Protein AF-A0A6S7K7C0-F1 (afdb_monomer)

Nearest PDB structures (foldseek):
  8fo6-assembly1_A  TM=6.913E-01  e=2.987E-03  Homo sapiens
  7shq-assembly1_A  TM=6.689E-01  e=4.895E-03  Homo sapiens
  6v6f-assembly1_A-2  TM=3.965E-01  e=8.999E-01  Homo sapiens
  6j6q-assembly1_F  TM=2.325E-01  e=7.225E-01  Saccharomyces cerevisiae S288C

Foldseek 3Di:
DVVVVVVVVVVVVVVVPDPDDDDDDDDDPPQPWFKWWDWFLFQDDPVRDTHTDDDIDTFGQPDPDDDPVSVVVSCCVVCVVVCVVDPTDDDIDGDDDDDDDDDDDDDDDDDDDDDDDDDDDDDDDDDDDDDDDDPDPDPPPPPDDDDDDPVVVVVVPPPDPPQDKFWKFWWDQDPVVRDIDPHTDIWIKRWDPDFPDDDPFWTWIWIATPDPPGHPDIDIDIFTDPVNCVVCVVVVHHQVRVLVVVLVVLVVVQVVQVVVQVVCVVVVPVVDDRGDHGDHDTDIATPVGTD

Structure (mmCIF, N/CA/C/O backbone):
data_AF-A0A6S7K7C0-F1
#
_entry.id   AF-A0A6S7K7C0-F1
#
loop_
_atom_site.group_PDB
_atom_site.id
_atom_site.type_symbol
_atom_site.label_atom_id
_atom_site.label_alt_id
_atom_site.label_comp_id
_atom_site.label_asym_id
_atom_site.label_entity_id
_atom_site.label_seq_id
_atom_site.pdbx_PDB_ins_code
_atom_site.Cartn_x
_atom_site.Cartn_y
_atom_site.Cartn_z
_atom_site.occupancy
_atom_site.B_iso_or_equiv
_atom_site.auth_seq_id
_atom_site.auth_comp_id
_atom_site.auth_asym_id
_atom_site.auth_atom_id
_atom_site.pdbx_PDB_model_num
ATOM 1 N N . MET A 1 1 ? 15.288 -20.603 35.323 1.00 46.62 1 MET A N 1
ATOM 2 C CA . MET A 1 1 ? 15.937 -19.850 36.430 1.00 46.62 1 MET A CA 1
ATOM 3 C C . MET A 1 1 ? 17.126 -20.578 37.066 1.00 46.62 1 MET A C 1
ATOM 5 O O . MET A 1 1 ? 17.725 -20.053 38.002 1.00 46.62 1 MET A O 1
ATOM 9 N N . SER A 1 2 ? 17.530 -21.739 36.546 1.00 48.28 2 SER A N 1
ATOM 10 C CA . SER A 1 2 ? 18.612 -22.564 37.097 1.00 48.28 2 SER A CA 1
ATOM 11 C C . SER A 1 2 ? 19.978 -21.866 37.076 1.00 48.28 2 SER A C 1
ATOM 13 O O . SER A 1 2 ? 20.680 -21.888 38.084 1.00 48.28 2 SER A O 1
ATOM 15 N N . ASP A 1 3 ? 20.298 -21.126 36.010 1.00 47.84 3 ASP A N 1
ATOM 16 C CA . ASP A 1 3 ? 21.553 -20.359 35.915 1.00 47.84 3 ASP A CA 1
ATOM 17 C C . ASP A 1 3 ? 21.640 -19.222 36.938 1.00 47.84 3 ASP A C 1
ATOM 19 O O . ASP A 1 3 ? 22.697 -18.961 37.512 1.00 47.84 3 ASP A O 1
ATOM 23 N N . TRP A 1 4 ? 20.514 -18.569 37.237 1.00 46.84 4 TRP A N 1
ATOM 24 C CA . TRP A 1 4 ? 20.464 -17.507 38.244 1.00 46.84 4 TRP A CA 1
ATOM 25 C C . TRP A 1 4 ? 20.621 -18.058 39.666 1.00 46.84 4 TRP A C 1
ATOM 27 O O . TRP A 1 4 ? 21.274 -17.442 40.513 1.00 46.84 4 TRP A O 1
ATOM 37 N N . ARG A 1 5 ? 20.077 -19.255 39.923 1.00 55.50 5 ARG A N 1
ATOM 38 C CA . ARG A 1 5 ? 20.262 -19.980 41.188 1.00 55.50 5 ARG A CA 1
ATOM 39 C C . ARG A 1 5 ? 21.715 -20.400 41.374 1.00 55.50 5 ARG A C 1
ATOM 41 O O . ARG A 1 5 ? 22.291 -20.120 42.424 1.00 55.50 5 ARG A O 1
ATOM 48 N N . GLN A 1 6 ? 22.332 -20.970 40.337 1.00 62.38 6 GLN A N 1
ATOM 49 C CA . GLN A 1 6 ? 23.757 -21.305 40.352 1.00 62.38 6 GLN A CA 1
ATOM 50 C C . GLN A 1 6 ? 24.625 -20.058 40.549 1.00 62.38 6 GLN A C 1
ATOM 52 O O . GLN A 1 6 ? 25.579 -20.084 41.328 1.00 62.38 6 GLN A O 1
ATOM 57 N N . PHE A 1 7 ? 24.257 -18.932 39.932 1.00 63.84 7 PHE A N 1
ATOM 58 C CA . PHE A 1 7 ? 24.946 -17.662 40.131 1.00 63.84 7 PHE A CA 1
ATOM 59 C C . PHE A 1 7 ? 24.834 -17.155 41.577 1.00 63.84 7 PHE A C 1
ATOM 61 O O . PHE A 1 7 ? 25.857 -16.809 42.169 1.00 63.84 7 PHE A O 1
ATOM 68 N N . LYS A 1 8 ? 23.641 -17.155 42.193 1.00 65.06 8 LYS A N 1
ATOM 69 C CA . LYS A 1 8 ? 23.476 -16.753 43.605 1.00 65.06 8 LYS A CA 1
ATOM 70 C C . LYS A 1 8 ? 24.263 -17.650 44.562 1.00 65.06 8 LYS A C 1
ATOM 72 O O . LYS A 1 8 ? 24.903 -17.127 45.475 1.00 65.06 8 LYS A O 1
ATOM 77 N N . ILE A 1 9 ? 24.242 -18.967 44.347 1.00 69.12 9 ILE A N 1
ATOM 78 C CA . ILE A 1 9 ? 25.007 -19.932 45.152 1.00 69.12 9 ILE A CA 1
ATOM 79 C C . ILE A 1 9 ? 26.506 -19.626 45.031 1.00 69.12 9 ILE A C 1
ATOM 81 O O . ILE A 1 9 ? 27.168 -19.391 46.043 1.00 69.12 9 ILE A O 1
ATOM 85 N N . LYS A 1 10 ? 27.010 -19.462 43.803 1.00 71.56 10 LYS A N 1
ATOM 86 C CA . LYS A 1 10 ? 28.418 -19.139 43.519 1.00 71.56 10 LYS A CA 1
ATOM 87 C C . LYS A 1 10 ? 28.853 -17.787 44.097 1.00 71.56 10 LYS A C 1
ATOM 89 O O . LYS A 1 10 ? 29.979 -17.638 44.566 1.00 71.56 10 LYS A O 1
ATOM 94 N N . GLN A 1 11 ? 27.975 -16.781 44.097 1.00 68.00 11 GLN A N 1
ATOM 95 C CA . GLN A 1 11 ? 28.244 -15.483 44.729 1.00 68.00 11 GLN A CA 1
ATOM 96 C C . GLN A 1 11 ? 28.262 -15.576 46.262 1.00 68.00 11 GLN A C 1
ATOM 98 O O . GLN A 1 11 ? 29.030 -14.863 46.909 1.00 68.00 11 GLN A O 1
ATOM 103 N N . ARG A 1 12 ? 27.453 -16.457 46.859 1.00 60.75 12 ARG A N 1
ATOM 104 C CA . ARG A 1 12 ? 27.428 -16.687 48.310 1.00 60.75 12 ARG A CA 1
ATOM 105 C C . ARG A 1 12 ? 28.654 -17.467 48.785 1.00 60.75 12 ARG A C 1
ATOM 107 O O . ARG A 1 12 ? 29.250 -17.066 49.781 1.00 60.75 12 ARG A O 1
ATOM 114 N N . GLU A 1 13 ? 29.081 -18.492 48.051 1.00 67.19 13 GLU A N 1
ATOM 115 C CA . GLU A 1 13 ? 30.339 -19.211 48.311 1.00 67.19 13 GLU A CA 1
ATOM 116 C C . GLU A 1 13 ? 31.541 -18.261 48.264 1.00 67.19 13 GLU A C 1
ATOM 118 O O . GLU A 1 13 ? 32.357 -18.238 49.185 1.00 67.19 13 GLU A O 1
ATOM 123 N N . LYS A 1 14 ? 31.585 -17.368 47.264 1.00 67.38 14 LYS A N 1
ATOM 124 C CA . LYS A 1 14 ? 32.607 -16.310 47.178 1.00 67.38 14 LYS A CA 1
ATOM 125 C C . LYS A 1 14 ? 32.590 -15.344 48.368 1.00 67.38 14 LYS A C 1
ATOM 127 O O . LYS A 1 14 ? 33.637 -14.819 48.734 1.00 67.38 14 LYS A O 1
ATOM 132 N N . ARG A 1 15 ? 31.426 -15.100 48.978 1.00 59.34 15 ARG A N 1
ATOM 133 C CA . ARG A 1 15 ? 31.289 -14.249 50.176 1.00 59.34 15 ARG A CA 1
ATOM 134 C C . ARG A 1 15 ? 31.667 -14.985 51.465 1.00 59.34 15 ARG A C 1
ATOM 136 O O . ARG A 1 15 ? 32.181 -14.346 52.375 1.00 59.34 15 ARG A O 1
ATOM 143 N N . MET A 1 16 ? 31.459 -16.302 51.531 1.00 56.19 16 MET A N 1
ATOM 144 C CA . MET A 1 16 ? 31.844 -17.145 52.674 1.00 56.19 16 MET A CA 1
ATOM 145 C C . MET A 1 16 ? 33.327 -17.551 52.670 1.00 56.19 16 MET A C 1
ATOM 147 O O . MET A 1 16 ? 33.846 -17.934 53.713 1.00 56.19 16 MET A O 1
ATOM 151 N N . ALA A 1 17 ? 34.025 -17.414 51.538 1.00 54.66 17 ALA A N 1
ATOM 152 C CA . ALA A 1 17 ? 35.465 -17.659 51.425 1.00 54.66 17 ALA A CA 1
ATOM 153 C C . ALA A 1 17 ? 36.358 -16.548 52.030 1.00 54.66 17 ALA A C 1
ATOM 155 O O . ALA A 1 17 ? 37.581 -16.681 52.025 1.00 54.66 17 ALA A O 1
ATOM 156 N N . LYS A 1 18 ? 35.788 -15.456 52.568 1.00 48.94 18 LYS A N 1
ATOM 157 C CA . LYS A 1 18 ? 36.546 -14.479 53.372 1.00 48.94 18 LYS A CA 1
ATOM 158 C C . LYS A 1 18 ? 36.636 -14.963 54.829 1.00 48.94 18 LYS A C 1
ATOM 160 O O . LYS A 1 18 ? 35.600 -15.272 55.421 1.00 48.94 18 LYS A O 1
ATOM 165 N N . PRO A 1 19 ? 37.832 -15.020 55.439 1.00 41.50 19 PRO A N 1
ATOM 166 C CA . PRO A 1 19 ? 37.979 -15.528 56.792 1.00 41.50 19 PRO A CA 1
ATOM 167 C C . PRO A 1 19 ? 37.457 -14.477 57.777 1.00 41.50 19 PRO A C 1
ATOM 169 O O . PRO A 1 19 ? 37.954 -13.357 57.814 1.00 41.50 19 PRO A O 1
ATOM 172 N N . GLY A 1 20 ? 36.452 -14.837 58.578 1.00 47.06 20 GLY A N 1
ATOM 173 C CA . GLY A 1 20 ? 36.081 -14.055 59.761 1.00 47.06 20 GLY A CA 1
ATOM 174 C C . GLY A 1 20 ? 34.611 -13.661 59.884 1.00 47.06 20 GLY A C 1
ATOM 175 O O . GLY A 1 20 ? 34.296 -12.480 59.888 1.00 47.06 20 GLY A O 1
ATOM 176 N N . LYS A 1 21 ? 33.714 -14.642 60.044 1.00 38.06 21 LYS A N 1
ATOM 177 C CA . LYS A 1 21 ? 32.630 -14.649 61.056 1.00 38.06 21 LYS A CA 1
ATOM 178 C C . LYS A 1 21 ? 31.731 -15.865 60.825 1.00 38.06 21 LYS A C 1
ATOM 180 O O . LYS A 1 21 ? 30.901 -15.883 59.922 1.00 38.06 21 LYS A O 1
ATOM 185 N N . LYS A 1 22 ? 31.881 -16.892 61.669 1.00 40.50 22 LYS A N 1
ATOM 186 C CA . LYS A 1 22 ? 30.902 -17.980 61.792 1.00 40.50 22 LYS A CA 1
ATOM 187 C C . LYS A 1 22 ? 29.681 -17.444 62.543 1.00 40.50 22 LYS A C 1
ATOM 189 O O . LYS A 1 22 ? 29.707 -17.353 63.765 1.00 40.50 22 LYS A O 1
ATOM 194 N N . GLY A 1 23 ? 28.623 -17.096 61.817 1.00 34.75 23 GLY A N 1
ATOM 195 C CA . GLY A 1 23 ? 27.276 -16.980 62.373 1.00 34.75 23 GLY A CA 1
ATOM 196 C C . GLY A 1 23 ? 26.529 -18.291 62.144 1.00 34.75 23 GLY A C 1
ATOM 197 O O . GLY A 1 23 ? 26.274 -18.650 60.997 1.00 34.75 23 GLY A O 1
ATOM 198 N N . LYS A 1 24 ? 26.215 -19.020 63.222 1.00 39.56 24 LYS A N 1
ATOM 199 C CA . LYS A 1 24 ? 25.271 -20.147 63.206 1.00 39.56 24 LYS A CA 1
ATOM 200 C C . LYS A 1 24 ? 23.893 -19.613 62.802 1.00 39.56 24 LYS A C 1
ATOM 202 O O . LYS A 1 24 ? 23.288 -18.864 63.559 1.00 39.56 24 LYS A O 1
ATOM 207 N N . GLY A 1 25 ? 23.407 -20.008 61.634 1.00 33.88 25 GLY A N 1
ATOM 208 C CA . GLY A 1 25 ? 22.023 -19.817 61.218 1.00 33.88 25 GLY A CA 1
ATOM 209 C C . GLY A 1 25 ? 21.651 -20.965 60.297 1.00 33.88 25 GLY A C 1
ATOM 210 O O . GLY A 1 25 ? 22.233 -21.093 59.221 1.00 33.88 25 GLY A O 1
ATOM 211 N N . GLU A 1 26 ? 20.760 -21.831 60.772 1.00 34.19 26 GLU A N 1
ATOM 212 C CA . GLU A 1 26 ? 20.237 -22.988 60.047 1.00 34.19 26 GLU A CA 1
ATOM 213 C C . GLU A 1 26 ? 19.714 -22.593 58.662 1.00 34.19 26 GLU A C 1
ATOM 215 O O . GLU A 1 26 ? 19.138 -21.519 58.461 1.00 34.19 26 GLU A O 1
ATOM 220 N N . SER A 1 27 ? 19.945 -23.474 57.689 1.00 37.31 27 SER A N 1
ATOM 221 C CA . SER A 1 27 ? 19.494 -23.320 56.314 1.00 37.31 27 SER A CA 1
ATOM 222 C C . SER A 1 27 ? 17.966 -23.343 56.246 1.00 37.31 27 SER A C 1
ATOM 224 O O . SER A 1 27 ? 17.353 -24.404 56.180 1.00 37.31 27 SER A O 1
ATOM 226 N N . LYS A 1 28 ? 17.334 -22.169 56.211 1.00 41.44 28 LYS A N 1
ATOM 227 C CA . LYS A 1 28 ? 16.049 -22.049 55.522 1.00 41.44 28 LYS A CA 1
ATOM 228 C C . LYS A 1 28 ? 16.345 -22.047 54.032 1.00 41.44 28 LYS A C 1
ATOM 230 O O . LYS A 1 28 ? 17.012 -21.134 53.540 1.00 41.44 28 LYS A O 1
ATOM 235 N N . ASP A 1 29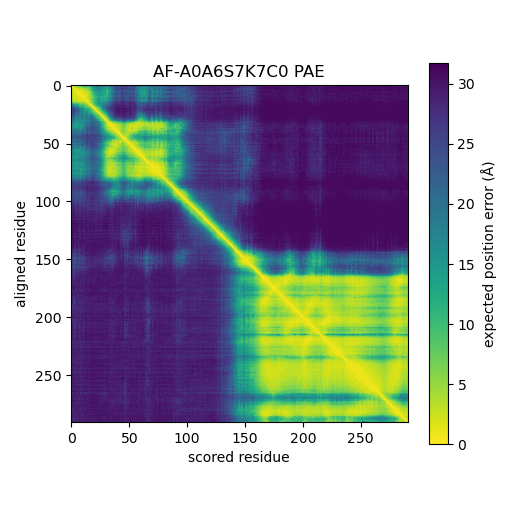 ? 15.883 -23.086 53.346 1.00 42.97 29 ASP A N 1
ATOM 236 C CA . ASP A 1 29 ? 15.779 -23.101 51.894 1.00 42.97 29 ASP A CA 1
ATOM 237 C C . ASP A 1 29 ? 15.177 -21.768 51.448 1.00 42.97 29 ASP A C 1
ATOM 239 O O . ASP A 1 29 ? 14.085 -21.392 51.878 1.00 42.97 29 ASP A O 1
ATOM 243 N N . LEU A 1 30 ? 15.936 -21.012 50.654 1.00 47.91 30 LEU A N 1
ATOM 244 C CA . LEU A 1 30 ? 15.479 -19.767 50.048 1.00 47.91 30 LEU A CA 1
ATOM 245 C C . LEU A 1 30 ? 14.432 -20.142 48.998 1.00 47.91 30 LEU A C 1
ATOM 247 O O . LEU A 1 30 ? 14.744 -20.239 47.814 1.00 47.91 30 LEU A O 1
ATOM 251 N N . LYS A 1 31 ? 13.206 -20.412 49.446 1.00 55.31 31 LYS A N 1
ATOM 252 C CA . LYS A 1 31 ? 12.041 -20.415 48.571 1.00 55.31 31 LYS A CA 1
ATOM 253 C C . LYS A 1 31 ? 11.886 -18.976 48.100 1.00 55.31 31 LYS A C 1
ATOM 255 O O . LYS A 1 31 ? 11.844 -18.064 48.924 1.00 55.31 31 LYS A O 1
ATOM 260 N N . ASP A 1 32 ? 11.908 -18.760 46.791 1.00 66.25 32 ASP A N 1
ATOM 261 C CA . ASP A 1 32 ? 11.646 -17.436 46.242 1.00 66.25 32 ASP A CA 1
ATOM 262 C C . ASP A 1 32 ? 10.224 -17.041 46.686 1.00 66.25 32 ASP A C 1
ATOM 264 O O . ASP A 1 32 ? 9.300 -17.833 46.561 1.00 66.25 32 ASP A O 1
ATOM 268 N N . GLU A 1 33 ? 10.034 -15.871 47.294 1.00 74.62 33 GLU A N 1
ATOM 269 C CA . GLU A 1 33 ? 8.718 -15.426 47.775 1.00 74.62 33 GLU A CA 1
ATOM 270 C C . GLU A 1 33 ? 8.131 -14.403 46.798 1.00 74.62 33 GLU A C 1
ATOM 272 O O . GLU A 1 33 ? 8.818 -13.478 46.355 1.00 74.62 33 GLU A O 1
ATOM 277 N N . ILE A 1 34 ? 6.849 -14.551 46.462 1.00 77.44 34 ILE A N 1
ATOM 278 C CA . ILE A 1 34 ? 6.085 -13.569 45.687 1.00 77.44 34 ILE A CA 1
ATOM 279 C C . ILE A 1 34 ? 5.158 -12.785 46.617 1.00 77.44 34 ILE A C 1
ATOM 281 O O . ILE A 1 34 ? 4.543 -13.345 47.520 1.00 77.44 34 ILE A O 1
ATOM 285 N N . ILE A 1 35 ? 5.033 -11.477 46.394 1.00 76.19 35 ILE A N 1
ATOM 286 C CA . ILE A 1 35 ? 4.110 -10.630 47.160 1.00 76.19 35 ILE A CA 1
ATOM 287 C C . ILE A 1 35 ? 2.755 -10.628 46.458 1.00 76.19 35 ILE A C 1
ATOM 289 O O . ILE A 1 35 ? 2.653 -10.267 45.281 1.00 76.19 35 ILE A O 1
ATOM 293 N N . VAL A 1 36 ? 1.707 -10.999 47.187 1.00 78.56 36 VAL A N 1
ATOM 294 C CA . VAL A 1 36 ? 0.348 -11.120 46.655 1.00 78.56 36 VAL A CA 1
ATOM 295 C C . VAL A 1 36 ? -0.592 -10.181 47.406 1.00 78.56 36 VAL A C 1
ATOM 297 O O . VAL A 1 36 ? -0.665 -10.194 48.634 1.00 78.56 36 VAL A O 1
ATOM 300 N N . GLN A 1 37 ? -1.342 -9.365 46.658 1.00 82.38 37 GLN A N 1
ATOM 301 C CA . GLN A 1 37 ? -2.453 -8.570 47.184 1.00 82.38 37 GLN A CA 1
ATOM 302 C C . GLN A 1 37 ? -3.773 -9.234 46.789 1.00 82.38 37 GLN A C 1
ATOM 304 O O . GLN A 1 37 ? -4.094 -9.360 45.603 1.00 82.38 37 GLN A O 1
ATOM 309 N N . ARG A 1 38 ? -4.574 -9.610 47.788 1.00 76.31 38 ARG A N 1
ATOM 310 C CA . ARG A 1 38 ? -5.929 -10.126 47.567 1.00 76.31 38 ARG A CA 1
ATOM 311 C C . ARG A 1 38 ? -6.905 -8.978 47.318 1.00 76.31 38 ARG A C 1
ATOM 313 O O . ARG A 1 38 ? -6.818 -7.927 47.963 1.00 76.31 38 ARG A O 1
ATOM 320 N N . MET A 1 39 ? -7.833 -9.194 46.393 1.00 74.12 39 MET A N 1
ATOM 321 C CA . MET A 1 39 ? -8.867 -8.240 45.989 1.00 74.12 39 MET A CA 1
ATOM 322 C C . MET A 1 39 ? -10.258 -8.882 46.111 1.00 74.12 39 MET A C 1
ATOM 324 O O . MET A 1 39 ? -10.363 -10.107 46.111 1.00 74.12 39 MET A O 1
ATOM 328 N N . SER A 1 40 ? -11.311 -8.072 46.246 1.00 70.12 40 SER A N 1
ATOM 329 C CA . SER A 1 40 ? -12.702 -8.536 46.265 1.00 70.12 40 SER A CA 1
ATOM 330 C C . SER A 1 40 ? -13.133 -9.086 44.913 1.00 70.12 40 SER A C 1
ATOM 332 O O . SER A 1 40 ? -12.663 -8.612 43.884 1.00 70.12 40 SER A O 1
ATOM 334 N N . SER A 1 41 ? -14.036 -10.068 44.929 1.00 63.75 41 SER A N 1
ATOM 335 C CA . SER A 1 41 ? -14.704 -10.614 43.740 1.00 63.75 41 SER A CA 1
ATOM 336 C C . SER A 1 41 ? -15.708 -9.615 43.157 1.00 63.75 41 SER A C 1
ATOM 338 O O . SER A 1 41 ? -15.853 -9.503 41.942 1.00 63.75 41 SER A O 1
ATOM 340 N N . GLU A 1 42 ? -16.364 -8.841 44.022 1.00 63.97 42 GLU A N 1
ATOM 341 C CA . GLU A 1 42 ? -17.335 -7.824 43.633 1.00 63.97 42 GLU A CA 1
ATOM 342 C C . GLU A 1 42 ? -16.671 -6.462 43.390 1.00 63.97 42 GLU A C 1
ATOM 344 O O . GLU A 1 42 ? -15.804 -6.009 44.152 1.00 63.97 42 GLU A O 1
ATOM 349 N N . VAL A 1 43 ? -17.102 -5.788 42.321 1.00 67.81 43 VAL A N 1
ATOM 350 C CA . VAL A 1 43 ? -16.759 -4.391 42.041 1.00 67.81 43 VAL A CA 1
ATOM 351 C C . VAL A 1 43 ? -17.697 -3.477 42.818 1.00 67.81 43 VAL A C 1
ATOM 353 O O . VAL A 1 43 ? -18.915 -3.613 42.746 1.00 67.81 43 VAL A O 1
ATOM 356 N N . THR A 1 44 ? -17.143 -2.515 43.553 1.00 57.53 44 THR A N 1
ATOM 357 C CA . THR A 1 44 ? -17.944 -1.589 44.366 1.00 57.53 44 THR A CA 1
ATOM 358 C C . THR A 1 44 ? -17.731 -0.135 43.940 1.00 57.53 44 THR A C 1
ATOM 360 O O . THR A 1 44 ? -16.678 0.262 43.429 1.00 57.53 44 THR A O 1
ATOM 363 N N . GLY A 1 45 ? -18.775 0.677 44.137 1.00 63.19 45 GLY A N 1
ATOM 364 C CA . GLY A 1 45 ? -18.779 2.116 43.869 1.00 63.19 45 GLY A CA 1
ATOM 365 C C . GLY A 1 45 ? -19.029 2.518 42.408 1.00 63.19 45 GLY A C 1
ATOM 366 O O . GLY A 1 45 ? -18.984 1.710 41.485 1.00 63.19 45 GLY A O 1
ATOM 367 N N . LYS A 1 46 ? -19.252 3.823 42.185 1.00 55.53 46 LYS A N 1
ATOM 368 C CA . LYS A 1 46 ? -19.554 4.418 40.862 1.00 55.53 46 LYS A CA 1
ATOM 369 C C . LYS A 1 46 ? -18.442 4.237 39.813 1.00 55.53 46 LYS A C 1
ATOM 371 O O . LYS A 1 46 ? -18.688 4.440 38.633 1.00 55.53 46 LYS A O 1
ATOM 376 N N . GLN A 1 47 ? -17.227 3.892 40.244 1.00 62.88 47 GLN A N 1
ATOM 377 C CA . GLN A 1 47 ? -16.056 3.666 39.386 1.00 62.88 47 GLN A CA 1
ATOM 378 C C . GLN A 1 47 ? -15.741 2.177 39.158 1.00 62.88 47 GLN A C 1
ATOM 380 O O . GLN A 1 47 ? -14.705 1.893 38.566 1.00 62.88 47 GLN A O 1
ATOM 385 N N . GLN A 1 48 ? -16.584 1.250 39.640 1.00 69.06 48 GLN A N 1
ATOM 386 C CA . GLN A 1 48 ? -16.431 -0.203 39.459 1.00 69.06 48 GLN A CA 1
ATOM 387 C C . GLN A 1 48 ? -15.018 -0.725 39.791 1.00 69.06 48 GLN A C 1
ATOM 389 O O . GLN A 1 48 ? -14.338 -1.314 38.954 1.00 69.06 48 GLN A O 1
ATOM 394 N N . LYS A 1 49 ? -14.546 -0.490 41.022 1.00 75.31 49 LYS A N 1
ATOM 395 C CA . LYS A 1 49 ? -13.210 -0.927 41.465 1.00 75.31 49 LYS A CA 1
ATOM 396 C C . LYS A 1 49 ? -13.310 -2.131 42.395 1.00 75.31 49 LYS A C 1
ATOM 398 O O . LYS A 1 49 ? -14.178 -2.175 43.264 1.00 75.31 49 LYS A O 1
ATOM 403 N N . TYR A 1 50 ? -12.379 -3.071 42.250 1.00 74.88 50 TYR A N 1
ATOM 404 C CA . TYR A 1 50 ? -12.170 -4.135 43.230 1.00 74.88 50 TYR A CA 1
ATOM 405 C C . TYR A 1 50 ? -11.525 -3.547 44.491 1.00 74.88 50 TYR A C 1
ATOM 407 O O . TYR A 1 50 ? -10.618 -2.711 44.406 1.00 74.88 50 TYR A O 1
ATOM 415 N N . THR A 1 51 ? -11.986 -3.966 45.665 1.00 71.62 51 THR A N 1
ATOM 416 C CA . THR A 1 51 ? -11.465 -3.501 46.961 1.00 71.62 51 THR A CA 1
ATOM 417 C C . THR A 1 51 ? -10.395 -4.449 47.483 1.00 71.62 51 THR A C 1
ATOM 419 O O . THR A 1 51 ? -10.406 -5.634 47.172 1.00 71.62 51 THR A O 1
ATOM 422 N N . ARG A 1 52 ? -9.423 -3.938 48.244 1.00 74.88 52 ARG A N 1
ATOM 423 C CA . ARG A 1 52 ? -8.363 -4.776 48.825 1.00 74.88 52 ARG A CA 1
ATOM 424 C C . ARG A 1 52 ? -8.938 -5.625 49.953 1.00 74.88 52 ARG A C 1
ATOM 426 O O . ARG A 1 52 ? -9.553 -5.085 50.869 1.00 74.88 52 ARG A O 1
ATOM 433 N N . ILE A 1 53 ? -8.686 -6.929 49.910 1.00 71.56 53 ILE A N 1
ATOM 434 C CA . ILE A 1 53 ? -8.987 -7.842 51.012 1.00 71.56 53 ILE A CA 1
ATOM 435 C C . ILE A 1 53 ? -7.701 -8.043 51.808 1.00 71.56 53 ILE A C 1
ATOM 437 O O . ILE A 1 53 ? -6.826 -8.796 51.395 1.00 71.56 53 ILE A O 1
ATOM 441 N N . GLY A 1 54 ? -7.604 -7.378 52.957 1.00 74.81 54 GLY A N 1
ATOM 442 C CA . GLY A 1 54 ? -6.495 -7.566 53.891 1.00 74.81 54 GLY A CA 1
ATOM 443 C C . GLY A 1 54 ? -5.141 -6.990 53.435 1.00 74.81 54 GLY A C 1
ATOM 444 O O . GLY A 1 54 ? -5.055 -6.296 52.411 1.00 74.81 54 GLY A O 1
ATOM 445 N N . PRO A 1 55 ? -4.088 -7.223 54.241 1.00 73.56 55 PRO A N 1
ATOM 446 C CA . PRO A 1 55 ? -2.721 -6.792 53.948 1.00 73.56 55 PRO A CA 1
ATOM 447 C C . PRO A 1 55 ? -2.094 -7.591 52.791 1.00 73.56 55 PRO A C 1
ATOM 449 O O . PRO A 1 55 ? -2.658 -8.571 52.313 1.00 73.56 55 PRO A O 1
ATOM 452 N N . GLN A 1 56 ? -0.923 -7.148 52.323 1.00 75.69 56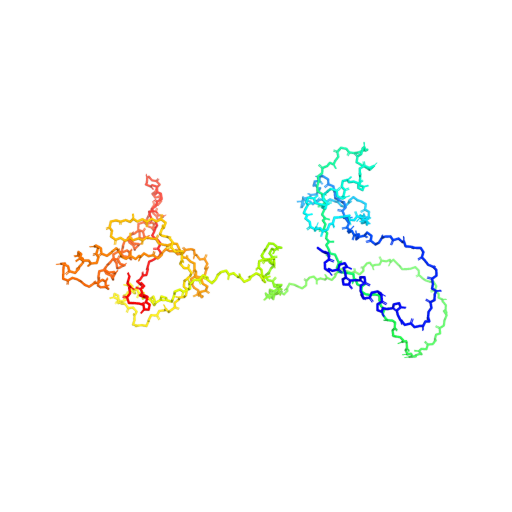 GLN A N 1
ATOM 453 C CA . GLN A 1 56 ? -0.111 -7.915 51.373 1.00 75.69 56 GLN A CA 1
ATOM 454 C C . GLN A 1 56 ? 0.548 -9.095 52.083 1.00 75.69 56 GLN A C 1
ATOM 456 O O . GLN A 1 56 ? 1.051 -8.938 53.195 1.00 75.69 56 GLN A O 1
ATOM 461 N N . GLU A 1 57 ? 0.571 -10.250 51.425 1.00 72.88 57 GLU A N 1
ATOM 462 C CA . GLU A 1 57 ? 1.127 -11.482 51.982 1.00 72.88 57 GLU A CA 1
ATOM 463 C C . GLU A 1 57 ? 2.260 -12.016 51.098 1.00 72.88 57 GLU A C 1
ATOM 465 O O . GLU A 1 57 ? 2.214 -11.907 49.869 1.00 72.88 57 GLU A O 1
ATOM 470 N N . PHE A 1 58 ? 3.285 -12.582 51.738 1.00 76.19 58 PHE A N 1
ATOM 471 C CA . PHE A 1 58 ? 4.404 -13.244 51.072 1.00 76.19 58 PHE A CA 1
ATOM 472 C C . PHE A 1 58 ? 4.056 -14.719 50.861 1.00 76.19 58 PHE A C 1
ATOM 474 O O . PHE A 1 58 ? 3.862 -15.469 51.820 1.00 76.19 58 PHE A O 1
ATOM 481 N N . VAL A 1 59 ? 3.961 -15.127 49.599 1.00 77.31 59 VAL A N 1
ATOM 482 C CA . VAL A 1 59 ? 3.627 -16.489 49.184 1.00 77.31 59 VAL A CA 1
ATOM 483 C C . VAL A 1 59 ? 4.901 -17.187 48.703 1.00 77.31 59 VAL A C 1
ATOM 485 O O . VAL A 1 59 ? 5.530 -16.700 47.762 1.00 77.31 59 VAL A O 1
ATOM 488 N N . PRO A 1 60 ? 5.293 -18.325 49.300 1.00 76.44 60 PRO A N 1
ATOM 489 C CA . PRO A 1 60 ? 6.399 -19.132 48.799 1.00 76.44 60 PRO A CA 1
ATOM 490 C C . PRO A 1 60 ? 6.128 -19.620 47.369 1.00 76.44 60 PRO A C 1
ATOM 492 O O . PRO A 1 60 ? 5.065 -20.171 47.086 1.00 76.44 60 PRO A O 1
ATOM 495 N N . PHE A 1 61 ? 7.098 -19.432 46.481 1.00 77.12 61 PHE A N 1
ATOM 496 C CA . PHE A 1 61 ? 7.068 -19.836 45.080 1.00 77.12 61 PHE A CA 1
ATOM 497 C C . PHE A 1 61 ? 8.097 -20.944 44.853 1.00 77.12 61 PHE A C 1
ATOM 499 O O . PHE A 1 61 ? 9.306 -20.737 44.950 1.00 77.12 61 PHE A O 1
ATOM 506 N N . GLU A 1 62 ? 7.603 -22.149 44.584 1.00 71.56 62 GLU A N 1
ATOM 507 C CA . GLU A 1 62 ? 8.431 -23.360 44.485 1.00 71.56 62 GLU A CA 1
ATOM 508 C C . GLU A 1 62 ? 8.820 -23.706 43.039 1.00 71.56 62 GLU A C 1
ATOM 510 O O . GLU A 1 62 ? 9.581 -24.644 42.817 1.00 71.56 62 GLU A O 1
ATOM 515 N N . HIS A 1 63 ? 8.325 -22.955 42.051 1.00 70.56 63 HIS A N 1
ATOM 516 C CA . HIS A 1 63 ? 8.518 -23.270 40.636 1.00 70.56 63 HIS A CA 1
ATOM 517 C C . HIS A 1 63 ? 9.755 -22.583 40.031 1.00 70.56 63 HIS A C 1
ATOM 519 O O . HIS A 1 63 ? 10.150 -21.480 40.410 1.00 70.56 63 HIS A O 1
ATOM 525 N N . ASP A 1 64 ? 10.349 -23.233 39.029 1.00 65.81 64 ASP A N 1
ATOM 526 C CA . ASP A 1 64 ? 11.557 -22.777 38.319 1.00 65.81 64 ASP A CA 1
ATOM 527 C C . ASP A 1 64 ? 11.289 -21.717 37.243 1.00 65.81 64 ASP A C 1
ATOM 529 O O . ASP A 1 64 ? 12.228 -21.100 36.722 1.00 65.81 64 ASP A O 1
ATOM 533 N N . GLU A 1 65 ? 10.014 -21.501 36.920 1.00 64.06 65 GLU A N 1
ATOM 534 C CA . GLU A 1 65 ? 9.536 -20.589 35.887 1.00 64.06 65 GLU A CA 1
ATOM 535 C C . GLU A 1 65 ? 8.350 -19.761 36.391 1.00 64.06 65 GLU A C 1
ATOM 537 O O . GLU A 1 65 ? 7.399 -20.297 36.956 1.00 64.06 65 GLU A O 1
ATOM 542 N N . LEU A 1 66 ? 8.387 -18.445 36.161 1.00 68.62 66 LEU A N 1
ATOM 543 C CA . LEU A 1 66 ? 7.366 -17.488 36.595 1.00 68.62 66 LEU A CA 1
ATOM 544 C C . LEU A 1 66 ? 6.279 -17.384 35.520 1.00 68.62 66 LEU A C 1
ATOM 546 O O . LEU A 1 66 ? 6.191 -16.396 34.791 1.00 68.62 66 LEU A O 1
ATOM 550 N N . THR A 1 67 ? 5.489 -18.444 35.384 1.00 72.19 67 THR A N 1
ATOM 551 C CA . THR A 1 67 ? 4.317 -18.490 34.503 1.00 72.19 67 THR A CA 1
ATOM 552 C C . THR A 1 67 ? 3.051 -18.156 35.293 1.00 72.19 67 THR A C 1
ATOM 554 O O . THR A 1 67 ? 3.009 -18.283 36.518 1.00 72.19 67 THR A O 1
ATOM 557 N N . PHE A 1 68 ? 1.997 -17.711 34.602 1.00 68.31 68 PHE A N 1
ATOM 558 C CA . PHE A 1 68 ? 0.708 -17.419 35.242 1.00 68.31 68 PHE A CA 1
ATOM 559 C C . PHE A 1 68 ? 0.143 -18.650 35.964 1.00 68.31 68 PHE A C 1
ATOM 561 O O . PHE A 1 68 ? -0.332 -18.538 37.089 1.00 68.31 68 PHE A O 1
ATOM 568 N N . GLU A 1 69 ? 0.262 -19.822 35.343 1.00 71.62 69 GLU A N 1
ATOM 569 C CA . GLU A 1 69 ? -0.200 -21.098 35.893 1.00 71.62 69 GLU A CA 1
ATOM 570 C C . GLU A 1 69 ? 0.529 -21.444 37.198 1.00 71.62 69 GLU A C 1
ATOM 572 O O . GLU A 1 69 ? -0.123 -21.702 38.207 1.00 71.62 69 GLU A O 1
ATOM 577 N N . ASN A 1 70 ? 1.858 -21.300 37.232 1.00 77.25 70 ASN A N 1
ATOM 578 C CA . ASN A 1 70 ? 2.666 -21.570 38.426 1.00 77.25 70 ASN A CA 1
ATOM 579 C C . ASN A 1 70 ? 2.376 -20.579 39.569 1.00 77.25 70 ASN A C 1
ATOM 581 O O . ASN A 1 70 ? 2.409 -20.940 40.749 1.00 77.25 70 ASN A O 1
ATOM 585 N N . ILE A 1 71 ? 2.080 -19.313 39.240 1.00 77.75 71 ILE A N 1
ATOM 586 C CA . ILE A 1 71 ? 1.675 -18.298 40.228 1.00 77.75 71 ILE A CA 1
ATOM 587 C C . ILE A 1 71 ? 0.313 -18.657 40.824 1.00 77.75 71 ILE A C 1
ATOM 589 O O . ILE A 1 71 ? 0.148 -18.599 42.045 1.00 77.75 71 ILE A O 1
ATOM 593 N N . VAL A 1 72 ? -0.653 -19.028 39.978 1.00 74.69 72 VAL A N 1
ATOM 594 C CA . VAL A 1 72 ? -1.987 -19.456 40.417 1.00 74.69 72 VAL A CA 1
ATOM 595 C C . VAL A 1 72 ? -1.880 -20.687 41.308 1.00 74.69 72 VAL A C 1
ATOM 597 O O . VAL A 1 72 ? -2.469 -20.682 42.386 1.00 74.69 72 VAL A O 1
ATOM 600 N N . GLU A 1 73 ? -1.089 -21.687 40.923 1.00 77.75 73 GLU A N 1
ATOM 601 C CA . GLU A 1 73 ? -0.882 -22.907 41.706 1.00 77.75 73 GLU A CA 1
ATOM 602 C C . GLU A 1 73 ? -0.254 -22.609 43.079 1.00 77.75 73 GLU A C 1
ATOM 604 O O . GLU A 1 73 ? -0.750 -23.075 44.107 1.00 77.75 73 GLU A O 1
ATOM 609 N N . SER A 1 74 ? 0.779 -21.762 43.124 1.00 78.31 74 SER A N 1
ATOM 610 C CA . SER A 1 74 ? 1.433 -21.356 44.380 1.00 78.31 74 SER A CA 1
ATOM 611 C C . SER A 1 74 ? 0.483 -20.578 45.298 1.00 78.31 74 SER A C 1
ATOM 613 O O . SER A 1 74 ? 0.397 -20.852 46.498 1.00 78.31 74 SER A O 1
ATOM 615 N N . CYS A 1 75 ? -0.295 -19.645 44.738 1.00 75.69 75 CYS A N 1
ATOM 616 C CA . CYS A 1 75 ? -1.298 -18.890 45.490 1.00 75.69 75 CYS A CA 1
ATOM 617 C C . CYS A 1 75 ? -2.426 -19.801 45.987 1.00 75.69 75 CYS A C 1
ATOM 619 O O . CYS A 1 75 ? -2.837 -19.695 47.140 1.00 75.69 75 CYS A O 1
ATOM 621 N N . GLN A 1 76 ? -2.917 -20.720 45.154 1.00 74.06 76 GLN A N 1
ATOM 622 C CA . GLN A 1 76 ? -3.952 -21.676 45.542 1.00 74.06 76 GLN A CA 1
ATOM 623 C C . GLN A 1 76 ? -3.476 -22.578 46.679 1.00 74.06 76 GLN A C 1
ATOM 625 O O . GLN A 1 76 ? -4.200 -22.719 47.661 1.00 74.06 76 GLN A O 1
ATOM 630 N N . LYS A 1 77 ? -2.253 -23.117 46.607 1.00 79.75 77 LYS A N 1
ATOM 631 C CA . LYS A 1 77 ? -1.664 -23.927 47.687 1.00 79.75 77 LYS A CA 1
ATOM 632 C C . LYS A 1 77 ? -1.554 -23.147 48.999 1.00 79.75 77 LYS A C 1
ATOM 634 O O . LYS A 1 77 ? -1.928 -23.664 50.050 1.00 79.75 77 LYS A O 1
ATOM 639 N N . TYR A 1 78 ? -1.085 -21.900 48.948 1.00 77.94 78 TYR A N 1
ATOM 640 C CA . TYR A 1 78 ? -0.904 -21.068 50.142 1.00 77.94 78 TYR A CA 1
ATOM 641 C C . TYR A 1 78 ? -2.236 -20.638 50.771 1.00 77.94 78 TYR A C 1
ATOM 643 O O . TYR A 1 78 ? -2.426 -20.713 51.988 1.00 77.94 78 TYR A O 1
ATOM 651 N N . PHE A 1 79 ? -3.197 -20.240 49.937 1.00 73.12 79 PHE A N 1
ATOM 652 C CA . PHE A 1 79 ? -4.496 -19.754 50.389 1.00 73.12 79 PHE A CA 1
ATOM 653 C C . PHE A 1 79 ? -5.551 -20.853 50.550 1.00 73.12 79 PHE A C 1
ATOM 655 O O . PHE A 1 79 ? -6.624 -20.544 51.061 1.00 73.12 79 PHE A O 1
ATOM 662 N N . ALA A 1 80 ? -5.276 -22.119 50.213 1.00 67.44 80 ALA A N 1
ATOM 663 C CA . ALA A 1 80 ? -6.228 -23.236 50.314 1.00 67.44 80 ALA A CA 1
ATOM 664 C C . ALA A 1 80 ? -6.937 -23.296 51.680 1.00 67.44 80 ALA A C 1
ATOM 666 O O . ALA A 1 80 ? -8.161 -23.374 51.748 1.00 67.44 80 ALA A O 1
ATOM 667 N N . LYS A 1 81 ? -6.181 -23.119 52.773 1.00 62.88 81 LYS A N 1
ATOM 668 C CA . LYS A 1 81 ? -6.708 -23.097 54.153 1.00 62.88 81 LYS A CA 1
ATOM 669 C C . LYS A 1 81 ? -7.642 -21.913 54.454 1.00 62.88 81 LYS A C 1
ATOM 671 O O . LYS A 1 81 ? -8.435 -21.971 55.388 1.00 62.88 81 LYS A O 1
ATOM 676 N N . HIS A 1 82 ? -7.538 -20.829 53.687 1.00 59.66 82 HIS A N 1
ATOM 677 C CA . HIS A 1 82 ? -8.375 -19.630 53.792 1.00 59.66 82 HIS A CA 1
ATOM 678 C C . HIS A 1 82 ? -9.540 -19.627 52.785 1.00 59.66 82 HIS A C 1
ATOM 680 O O . HIS A 1 82 ? -10.462 -18.823 52.938 1.00 59.66 82 HIS A O 1
ATOM 686 N N . ILE A 1 83 ? -9.501 -20.501 51.772 1.00 54.78 83 ILE A N 1
ATOM 687 C CA . ILE A 1 83 ? -10.487 -20.600 50.686 1.00 54.78 83 ILE A CA 1
ATOM 688 C C . ILE A 1 83 ? -11.697 -21.452 51.101 1.00 54.78 83 ILE A C 1
ATOM 690 O O . ILE A 1 83 ? -12.817 -21.102 50.742 1.00 54.78 83 ILE A O 1
ATOM 694 N N . GLU A 1 84 ? -11.528 -22.479 51.945 1.00 49.09 84 GLU A N 1
ATOM 695 C CA . GLU A 1 84 ? -12.651 -23.308 52.439 1.00 49.09 84 GLU A CA 1
ATOM 696 C C . GLU A 1 84 ? -13.731 -22.520 53.206 1.00 49.09 84 GLU A C 1
ATOM 698 O O . GLU A 1 84 ? -14.846 -23.003 53.376 1.00 49.09 84 GLU A O 1
ATOM 703 N N . LYS A 1 85 ? -13.440 -21.291 53.655 1.00 50.00 85 LYS A N 1
ATOM 704 C CA . LYS A 1 85 ? -14.390 -20.461 54.414 1.00 50.00 85 LYS A CA 1
ATOM 705 C C . LYS A 1 85 ? -15.134 -19.402 53.601 1.00 50.00 85 LYS A C 1
ATOM 707 O O . LYS A 1 85 ? -16.025 -18.770 54.169 1.00 50.00 85 LYS A O 1
ATOM 712 N N . ARG A 1 86 ? -14.806 -19.155 52.326 1.00 45.44 86 ARG A N 1
ATOM 713 C CA . ARG A 1 86 ? -15.526 -18.158 51.504 1.00 45.44 86 ARG A CA 1
ATOM 714 C C . ARG A 1 86 ? -15.589 -18.570 50.038 1.00 45.44 86 ARG A C 1
ATOM 716 O O . ARG A 1 86 ? -14.563 -18.700 49.380 1.00 45.44 86 ARG A O 1
ATOM 723 N N . HIS A 1 87 ? -16.812 -18.688 49.527 1.00 43.50 87 HIS A N 1
ATOM 724 C CA . HIS A 1 87 ? -17.148 -18.919 48.121 1.00 43.50 87 HIS A CA 1
ATOM 725 C C . HIS A 1 87 ? -16.877 -17.689 47.231 1.00 43.50 87 HIS A C 1
ATOM 727 O O . HIS A 1 87 ? -17.744 -17.274 46.474 1.00 43.50 87 HIS A O 1
ATOM 733 N N . ASP A 1 88 ? -15.676 -17.113 47.289 1.00 45.03 88 ASP A N 1
ATOM 734 C CA . ASP A 1 88 ? -15.291 -15.962 46.467 1.00 45.03 88 ASP A CA 1
ATOM 735 C C . ASP A 1 88 ? -13.957 -16.232 45.774 1.00 45.03 88 ASP A C 1
ATOM 737 O O . ASP A 1 88 ? -12.887 -15.793 46.200 1.00 45.03 88 ASP A O 1
ATOM 741 N N . ILE A 1 89 ? -14.021 -16.999 44.688 1.00 50.19 89 ILE A N 1
ATOM 742 C CA . ILE A 1 89 ? -12.885 -17.218 43.795 1.00 50.19 89 ILE A CA 1
ATOM 743 C C . ILE A 1 89 ? -13.074 -16.310 42.588 1.00 50.19 89 ILE A C 1
ATOM 745 O O . ILE A 1 89 ? -13.992 -16.547 41.803 1.00 50.19 89 ILE A O 1
ATOM 749 N N . LYS A 1 90 ? -12.185 -15.321 42.434 1.00 48.31 90 LYS A N 1
ATOM 750 C CA . LYS A 1 90 ? -11.557 -14.851 41.178 1.00 48.31 90 LYS A CA 1
ATOM 751 C C . LYS A 1 90 ? -10.958 -13.459 41.420 1.00 48.31 90 LYS A C 1
ATOM 753 O O . LYS A 1 90 ? -11.592 -12.624 42.043 1.00 48.31 90 LYS A O 1
ATOM 758 N N . VAL A 1 91 ? -9.772 -13.216 40.858 1.00 45.31 91 VAL A N 1
ATOM 759 C CA . VAL A 1 91 ? -8.971 -11.969 40.871 1.00 45.31 91 VAL A CA 1
ATOM 760 C C . VAL A 1 91 ? -7.890 -11.891 41.968 1.00 45.31 91 VAL A C 1
ATOM 762 O O . VAL A 1 91 ? -8.057 -11.297 43.029 1.00 45.31 91 VAL A O 1
ATOM 765 N N . PHE A 1 92 ? -6.706 -12.426 41.646 1.00 53.62 92 PHE A N 1
ATOM 766 C CA . PHE A 1 92 ? -5.441 -12.046 42.285 1.00 53.62 92 PHE A CA 1
ATOM 767 C C . PHE A 1 92 ? -4.759 -10.983 41.417 1.00 53.62 92 PHE A C 1
ATOM 769 O O . PHE A 1 92 ? -4.581 -11.196 40.218 1.00 53.62 92 PHE A O 1
ATOM 776 N N . TYR A 1 93 ? -4.371 -9.847 42.002 1.00 40.47 93 TYR A N 1
ATOM 777 C CA . TYR A 1 93 ? -3.547 -8.848 41.316 1.00 40.47 93 TYR A CA 1
ATOM 778 C C . TYR A 1 93 ? -2.118 -8.954 41.853 1.00 40.47 93 TYR A C 1
ATOM 780 O O . TYR A 1 93 ? -1.860 -8.628 43.013 1.00 40.47 93 TYR A O 1
ATOM 788 N N . VAL A 1 94 ? -1.186 -9.430 41.025 1.00 46.31 94 VAL A N 1
ATOM 789 C CA . VAL A 1 94 ? 0.230 -9.568 41.395 1.00 46.31 94 VAL A CA 1
ATOM 790 C C . VAL A 1 94 ? 0.990 -8.355 40.869 1.00 46.31 94 VAL A C 1
ATOM 792 O O . VAL A 1 94 ? 1.004 -8.093 39.667 1.00 46.31 94 VAL A O 1
ATOM 795 N N . ARG A 1 95 ? 1.609 -7.587 41.771 1.00 34.19 95 ARG A N 1
ATOM 796 C CA . ARG A 1 95 ? 2.477 -6.453 41.426 1.00 34.19 95 ARG A CA 1
ATOM 797 C C . ARG A 1 95 ? 3.895 -6.772 41.878 1.00 34.19 95 ARG A C 1
ATOM 799 O O . ARG A 1 95 ? 4.137 -6.921 43.068 1.00 34.19 95 ARG A O 1
ATOM 806 N N . PHE A 1 96 ? 4.836 -6.802 40.941 1.00 33.75 96 PHE A N 1
ATOM 807 C CA . PHE A 1 96 ? 6.258 -6.866 41.263 1.00 33.75 96 PHE A CA 1
ATOM 808 C C . PHE A 1 96 ? 6.727 -5.479 41.706 1.00 33.75 96 PHE A C 1
ATOM 810 O O . PHE A 1 96 ? 6.662 -4.517 40.938 1.00 33.75 96 PHE A O 1
ATOM 817 N N . VAL A 1 97 ? 7.161 -5.366 42.958 1.00 38.12 97 VAL A N 1
ATOM 818 C CA . VAL A 1 97 ? 7.818 -4.170 43.492 1.00 38.12 97 VAL A CA 1
ATOM 819 C C . VAL A 1 97 ? 9.301 -4.498 43.614 1.00 38.12 97 VAL A C 1
ATOM 821 O O . VAL A 1 97 ? 9.668 -5.532 44.170 1.00 38.12 97 VAL A O 1
ATOM 824 N N . LYS A 1 98 ? 10.159 -3.651 43.040 1.00 32.25 98 LYS A N 1
ATOM 825 C CA . LYS A 1 98 ? 11.612 -3.765 43.202 1.00 32.25 98 LYS A CA 1
ATOM 826 C C . LYS A 1 98 ? 11.925 -3.556 44.693 1.00 32.25 98 LYS A C 1
ATOM 828 O O . LYS A 1 98 ? 11.392 -2.598 45.247 1.00 32.25 98 LYS A O 1
ATOM 833 N N . PRO A 1 99 ? 12.731 -4.407 45.350 1.00 36.00 99 PRO A N 1
ATOM 834 C CA . PRO A 1 99 ? 13.080 -4.182 46.747 1.00 36.00 99 PRO A CA 1
ATOM 835 C C . PRO A 1 99 ? 13.855 -2.865 46.847 1.00 36.00 99 PRO A C 1
ATOM 837 O O . PRO A 1 99 ? 14.915 -2.718 46.234 1.00 36.00 99 PRO A O 1
ATOM 840 N N . GLU A 1 100 ? 13.288 -1.894 47.561 1.00 37.56 100 GLU A N 1
ATOM 841 C CA . GLU A 1 100 ? 14.004 -0.690 47.969 1.00 37.56 100 GLU A CA 1
ATOM 842 C C . GLU A 1 100 ? 15.145 -1.124 48.896 1.00 37.56 100 GLU A C 1
ATOM 844 O O . GLU A 1 100 ? 14.948 -1.896 49.837 1.00 37.56 100 GLU A O 1
ATOM 849 N N . ALA A 1 101 ? 16.364 -0.704 48.557 1.00 35.38 101 ALA A N 1
ATOM 850 C CA . ALA A 1 101 ? 17.528 -0.926 49.398 1.00 35.38 101 ALA A CA 1
ATOM 851 C C . ALA A 1 101 ? 17.358 -0.135 50.710 1.00 35.38 101 ALA A C 1
ATOM 853 O O . ALA A 1 101 ? 16.824 0.974 50.672 1.00 35.38 101 ALA A O 1
ATOM 854 N N . PRO A 1 102 ? 17.779 -0.686 51.861 1.00 39.25 102 PRO A N 1
ATOM 855 C CA . PRO A 1 102 ? 17.673 0.006 53.136 1.00 39.25 102 PRO A CA 1
ATOM 856 C C . PRO A 1 102 ? 18.551 1.262 53.145 1.00 39.25 102 PRO A C 1
ATOM 858 O O . PRO A 1 102 ? 19.713 1.214 52.749 1.00 39.25 102 PRO A O 1
ATOM 861 N N . ASN A 1 103 ? 17.944 2.359 53.598 1.00 35.59 103 ASN A N 1
ATOM 862 C CA . ASN A 1 103 ? 18.524 3.686 53.780 1.00 35.59 103 ASN A CA 1
ATOM 863 C C . ASN A 1 103 ? 19.900 3.632 54.465 1.00 35.59 103 ASN A C 1
ATOM 865 O O . ASN A 1 103 ? 20.012 3.122 55.582 1.00 35.59 103 ASN A O 1
ATOM 869 N N . GLU A 1 104 ? 20.910 4.216 53.821 1.00 29.92 104 GLU A N 1
ATOM 870 C CA . GLU A 1 104 ? 22.104 4.704 54.507 1.00 29.92 104 GLU A CA 1
ATOM 871 C C . GLU A 1 104 ? 21.748 6.041 55.172 1.00 29.92 104 GLU A C 1
ATOM 873 O O . GLU A 1 104 ? 21.138 6.926 54.569 1.00 29.92 104 GLU A O 1
ATOM 878 N N . ILE A 1 105 ? 22.025 6.095 56.471 1.00 38.09 105 ILE A N 1
ATOM 879 C CA . ILE A 1 105 ? 21.903 7.253 57.348 1.00 38.09 105 ILE A CA 1
ATOM 880 C C . ILE A 1 105 ? 23.171 8.075 57.135 1.00 38.09 105 ILE A C 1
ATOM 882 O O . ILE A 1 105 ? 24.240 7.546 57.414 1.00 38.09 105 ILE A O 1
ATOM 886 N N . ASP A 1 106 ? 23.039 9.337 56.730 1.00 29.02 106 ASP A N 1
ATOM 887 C CA . ASP A 1 106 ? 24.109 10.333 56.835 1.00 29.02 106 ASP A CA 1
ATOM 888 C C . ASP A 1 106 ? 23.607 11.523 57.673 1.00 29.02 106 ASP A C 1
ATOM 890 O O . ASP A 1 106 ? 22.752 12.304 57.258 1.00 29.02 106 ASP A O 1
ATOM 894 N N . GLU A 1 107 ? 24.071 11.487 58.922 1.00 31.34 107 GLU A N 1
ATOM 895 C CA . GLU A 1 107 ? 24.598 12.538 59.808 1.00 31.34 107 GLU A CA 1
ATOM 896 C C . GLU A 1 107 ? 24.032 13.979 59.786 1.00 31.34 107 GLU A C 1
ATOM 898 O O . GLU A 1 107 ? 23.985 14.681 58.778 1.00 31.34 107 GLU A O 1
ATOM 903 N N . GLU A 1 108 ? 23.671 14.419 60.998 1.00 31.45 108 GLU A N 1
ATOM 904 C CA . GLU A 1 108 ? 23.334 15.781 61.427 1.00 31.45 108 GLU A CA 1
ATOM 905 C C . GLU A 1 108 ? 24.540 16.738 61.395 1.00 31.45 108 GLU A C 1
ATOM 907 O O . GLU A 1 108 ? 25.671 16.324 61.642 1.00 31.45 108 GLU A O 1
ATOM 912 N N . ALA A 1 109 ? 24.267 18.041 61.237 1.00 30.30 109 ALA A N 1
ATOM 913 C CA . ALA A 1 109 ? 25.029 19.116 61.881 1.00 30.30 109 ALA A CA 1
ATOM 914 C C . ALA A 1 109 ? 24.183 20.409 61.986 1.00 30.30 109 ALA A C 1
ATOM 916 O O . ALA A 1 109 ? 23.824 20.981 60.957 1.00 30.30 109 ALA A O 1
ATOM 917 N N . ASP A 1 110 ? 23.890 20.801 63.239 1.00 29.83 110 ASP A N 1
ATOM 918 C CA . ASP A 1 110 ? 24.034 22.143 63.857 1.00 29.83 110 ASP A CA 1
ATOM 919 C C . ASP A 1 110 ? 23.313 23.384 63.261 1.00 29.83 110 ASP A C 1
ATOM 921 O O . ASP A 1 110 ? 23.259 23.587 62.055 1.00 29.83 110 ASP A O 1
ATOM 925 N N . ASP A 1 111 ? 22.771 24.351 64.023 1.00 29.45 111 ASP A N 1
ATOM 926 C CA . ASP A 1 111 ? 22.701 24.584 65.477 1.00 29.45 111 ASP A CA 1
ATOM 927 C C . ASP A 1 111 ? 21.693 25.726 65.820 1.00 29.45 111 ASP A C 1
ATOM 929 O O . ASP A 1 111 ? 21.368 26.543 64.953 1.00 29.45 111 ASP A O 1
ATOM 933 N N . HIS A 1 112 ? 21.323 25.819 67.112 1.00 32.06 112 HIS A N 1
ATOM 934 C CA . HIS A 1 112 ? 20.793 26.973 67.897 1.00 32.06 112 HIS A CA 1
ATOM 935 C C . HIS A 1 112 ? 19.374 27.568 67.606 1.00 32.06 112 HIS A C 1
ATOM 937 O O . HIS A 1 112 ? 18.970 27.741 66.467 1.00 32.06 112 HIS A O 1
ATOM 943 N N . GLU A 1 113 ? 18.508 27.969 68.563 1.00 28.38 113 GLU A N 1
ATOM 944 C CA . GLU A 1 113 ? 18.624 28.257 70.007 1.00 28.38 113 GLU A CA 1
ATOM 945 C C . GLU A 1 113 ? 17.258 28.175 70.757 1.00 28.38 113 GLU A C 1
ATOM 947 O O . GLU A 1 113 ? 16.174 28.258 70.181 1.00 28.38 113 GLU A O 1
ATOM 952 N N . SER A 1 114 ? 17.368 28.023 72.080 1.00 26.59 114 SER A N 1
ATOM 953 C CA . SER A 1 114 ? 16.402 27.845 73.181 1.00 26.59 114 SER A CA 1
ATOM 954 C C . SER A 1 114 ? 15.322 28.934 73.398 1.00 26.59 114 SER A C 1
ATOM 956 O O . SER A 1 114 ? 15.582 30.117 73.196 1.00 26.59 114 SER A O 1
ATOM 958 N N . THR A 1 115 ? 14.146 28.565 73.952 1.00 28.08 115 THR A N 1
ATOM 959 C CA . THR A 1 115 ? 13.641 28.957 75.310 1.00 28.08 115 THR A CA 1
ATOM 960 C C . THR A 1 115 ? 12.149 28.572 75.513 1.00 28.08 115 THR A C 1
ATOM 962 O O . THR A 1 115 ? 11.320 28.730 74.622 1.00 28.08 115 THR A O 1
ATOM 965 N N . GLN A 1 116 ? 11.804 28.039 76.698 1.00 28.11 116 GLN A N 1
ATOM 966 C CA . GLN A 1 116 ? 10.488 27.493 77.117 1.00 28.11 116 GLN A CA 1
ATOM 967 C C . GLN A 1 116 ? 9.480 28.565 77.689 1.00 28.11 116 GLN A C 1
ATOM 969 O O . GLN A 1 116 ? 9.714 29.751 77.491 1.00 28.11 116 GLN A O 1
ATOM 974 N N . PRO A 1 117 ? 8.369 28.233 78.417 1.00 38.34 117 PRO A N 1
ATOM 975 C CA . PRO A 1 117 ? 6.959 28.164 77.964 1.00 38.34 117 PRO A CA 1
ATOM 976 C C . PRO A 1 117 ? 6.013 29.072 78.837 1.00 38.34 117 PRO A C 1
ATOM 978 O O . PRO A 1 117 ? 6.475 30.080 79.361 1.00 38.34 117 PRO A O 1
ATOM 981 N N . PRO A 1 118 ? 4.755 28.719 79.216 1.00 43.44 118 PRO A N 1
ATOM 982 C CA . PRO A 1 118 ? 3.503 28.421 78.484 1.00 43.44 118 PRO A CA 1
ATOM 983 C C . PRO A 1 118 ? 2.319 29.342 78.905 1.00 43.44 118 PRO A C 1
ATOM 985 O O . PRO A 1 118 ? 2.192 29.621 80.092 1.00 43.44 118 PRO A O 1
ATOM 988 N N . LYS A 1 119 ? 1.323 29.673 78.052 1.00 30.81 119 LYS A N 1
ATOM 989 C CA . LYS A 1 119 ? -0.053 30.014 78.532 1.00 30.81 119 LYS A CA 1
ATOM 990 C C . LYS A 1 119 ? -1.173 29.593 77.568 1.00 30.81 119 LYS A C 1
ATOM 992 O O . LYS A 1 119 ? -1.113 29.795 76.362 1.00 30.81 119 LYS A O 1
ATOM 997 N N . LYS A 1 120 ? -2.212 28.999 78.164 1.00 39.34 120 LYS A N 1
ATOM 998 C CA . LYS A 1 120 ? -3.438 28.452 77.563 1.00 39.34 120 LYS A CA 1
ATOM 999 C C . LYS A 1 120 ? -4.288 29.535 76.884 1.00 39.34 120 LYS A C 1
ATOM 1001 O O . LYS A 1 120 ? -4.640 30.514 77.533 1.00 39.34 120 LYS A O 1
ATOM 1006 N N . ALA A 1 121 ? -4.761 29.273 75.664 1.00 30.97 121 ALA A N 1
ATOM 1007 C CA . ALA A 1 121 ? -5.997 29.861 75.141 1.00 30.97 121 ALA A CA 1
ATOM 1008 C C . ALA A 1 121 ? -6.630 28.945 74.078 1.00 30.97 121 ALA A C 1
ATOM 1010 O O . ALA A 1 121 ? -6.003 28.582 73.086 1.00 30.97 121 ALA A O 1
ATOM 1011 N N . LYS A 1 122 ? -7.896 28.573 74.302 1.00 44.53 122 LYS A N 1
ATOM 1012 C CA . LYS A 1 122 ? -8.753 27.834 73.363 1.00 44.53 122 LYS A CA 1
ATOM 1013 C C . LYS A 1 122 ? -8.860 28.595 72.037 1.00 44.53 122 LYS A C 1
ATOM 1015 O O . LYS A 1 122 ? -9.391 29.703 72.028 1.00 44.53 122 LYS A O 1
ATOM 1020 N N . ARG A 1 123 ? -8.475 27.982 70.913 1.00 33.81 123 ARG A N 1
ATOM 1021 C CA . ARG A 1 123 ? -8.910 28.416 69.574 1.00 33.81 123 ARG A CA 1
ATOM 1022 C C . ARG A 1 123 ? -9.289 27.204 68.725 1.00 33.81 123 ARG A C 1
ATOM 1024 O O . ARG A 1 123 ? -8.576 26.211 68.668 1.00 33.81 123 ARG A O 1
ATOM 1031 N N . ARG A 1 124 ? -10.477 27.311 68.131 1.00 34.94 124 ARG A N 1
ATOM 1032 C CA . ARG A 1 124 ? -11.110 26.381 67.191 1.00 34.94 124 ARG A CA 1
ATOM 1033 C C . ARG A 1 124 ? -10.133 26.007 66.070 1.00 34.94 124 ARG A C 1
ATOM 1035 O O . ARG A 1 124 ? -9.491 26.895 65.516 1.00 34.94 124 ARG A O 1
ATOM 1042 N N . ALA A 1 125 ? -10.073 24.727 65.708 1.00 31.56 125 ALA A N 1
ATOM 1043 C CA . 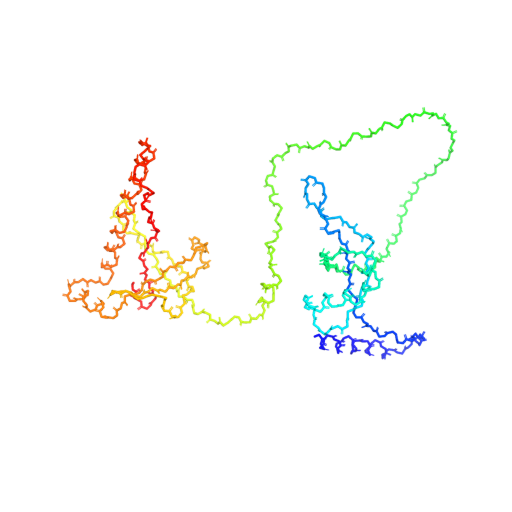ALA A 1 125 ? -9.367 24.272 64.516 1.00 31.56 125 ALA A CA 1
ATOM 1044 C C . ALA A 1 125 ? -10.106 24.782 63.267 1.00 31.56 125 ALA A C 1
ATOM 1046 O O . ALA A 1 125 ? -11.095 24.201 62.827 1.00 31.56 125 ALA A O 1
ATOM 1047 N N . MET A 1 126 ? -9.653 25.914 62.731 1.00 34.00 126 MET A N 1
ATOM 1048 C CA . MET A 1 126 ? -9.942 26.320 61.360 1.00 34.00 126 MET A CA 1
ATOM 1049 C C . MET A 1 126 ? -9.085 25.434 60.455 1.00 34.00 126 MET A C 1
ATOM 1051 O O . MET A 1 126 ? -7.859 25.528 60.479 1.00 34.00 126 MET A O 1
ATOM 1055 N N . SER A 1 127 ? -9.717 24.545 59.693 1.00 44.88 127 SER A N 1
ATOM 1056 C CA . SER A 1 127 ? -9.054 23.811 58.618 1.00 44.88 127 SER A CA 1
ATOM 1057 C C . SER A 1 127 ? -8.463 24.800 57.614 1.00 44.88 127 SER A C 1
ATOM 1059 O O . SER A 1 127 ? -9.174 25.681 57.124 1.00 44.88 127 SER A O 1
ATOM 1061 N N . LEU A 1 128 ? -7.182 24.635 57.283 1.00 41.16 128 LEU A N 1
ATOM 1062 C CA . LEU A 1 128 ? -6.577 25.281 56.121 1.00 41.16 128 LEU A CA 1
ATOM 1063 C C . LEU A 1 128 ? -7.394 24.907 54.869 1.00 41.16 128 LEU A C 1
ATOM 1065 O O . LEU A 1 128 ? -7.709 23.726 54.693 1.00 41.16 128 LEU A O 1
ATOM 1069 N N . PRO A 1 129 ? -7.766 25.865 54.002 1.00 43.06 129 PRO A N 1
ATOM 1070 C CA . PRO A 1 129 ? -8.416 25.529 52.747 1.00 43.06 129 PRO A CA 1
ATOM 1071 C C . PRO A 1 129 ? -7.456 24.705 51.884 1.00 43.06 129 PRO A C 1
ATOM 1073 O O . PRO A 1 129 ? -6.275 25.030 51.758 1.00 43.06 129 PRO A O 1
ATOM 1076 N N . SER A 1 130 ? -7.981 23.628 51.296 1.00 46.88 130 SER A N 1
ATOM 1077 C CA . SER A 1 130 ? -7.274 22.794 50.323 1.00 46.88 130 SER A CA 1
ATOM 1078 C C . SER A 1 130 ? -6.635 23.652 49.221 1.00 46.88 130 SER A C 1
ATOM 1080 O O . SER A 1 130 ? -7.209 24.686 48.859 1.00 46.88 130 SER A O 1
ATOM 1082 N N . PRO A 1 131 ? -5.491 23.243 48.637 1.00 45.88 131 PRO A N 1
ATOM 1083 C CA . PRO A 1 131 ? -4.865 24.011 47.571 1.00 45.88 131 PRO A CA 1
ATOM 1084 C C . PRO A 1 131 ? -5.857 24.179 46.418 1.00 45.88 131 PRO A C 1
ATOM 1086 O O . PRO A 1 131 ? -6.369 23.199 45.869 1.00 45.88 131 PRO A O 1
ATOM 1089 N N . LYS A 1 132 ? -6.160 25.432 46.069 1.00 45.41 132 LYS A N 1
ATOM 1090 C CA . LYS A 1 132 ? -6.979 25.755 44.901 1.00 45.41 132 LYS A CA 1
ATOM 1091 C C . LYS A 1 132 ? -6.255 25.235 43.659 1.00 45.41 132 LYS A C 1
ATOM 1093 O O . LYS A 1 132 ? -5.110 25.606 43.418 1.00 45.41 132 LYS A O 1
ATOM 1098 N N . LYS A 1 133 ? -6.934 24.401 42.863 1.00 42.94 133 LYS A N 1
ATOM 1099 C CA . LYS A 1 133 ? -6.507 24.061 41.499 1.00 42.94 133 LYS A CA 1
ATOM 1100 C C . LYS A 1 133 ? -6.398 25.358 40.700 1.00 42.94 133 LYS A C 1
ATOM 1102 O O . LYS A 1 133 ? -7.418 25.949 40.351 1.00 42.94 133 LYS A O 1
ATOM 1107 N N . SER A 1 134 ? -5.177 25.788 40.408 1.00 35.22 134 SER A N 1
ATOM 1108 C CA . SER A 1 134 ? -4.935 26.725 39.324 1.00 35.22 134 SER A CA 1
ATOM 1109 C C . SER A 1 134 ? -5.300 26.022 38.018 1.00 35.22 134 SER A C 1
ATOM 1111 O O . SER A 1 134 ? -4.735 24.998 37.641 1.00 35.22 134 SER A O 1
ATOM 1113 N N . SER A 1 135 ? -6.311 26.549 37.340 1.00 45.25 135 SER A N 1
ATOM 1114 C CA . SER A 1 135 ? -6.612 26.219 35.956 1.00 45.25 135 SER A CA 1
ATOM 1115 C C . SER A 1 135 ? -5.568 26.888 35.063 1.00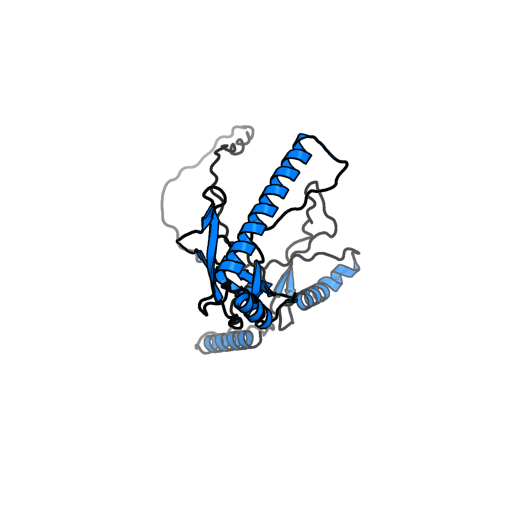 45.25 135 SER A C 1
ATOM 1117 O O . SER A 1 135 ? -5.816 27.958 34.510 1.00 45.25 135 SER A O 1
ATOM 1119 N N . SER A 1 136 ? -4.389 26.285 34.941 1.00 37.25 136 SER A N 1
ATOM 1120 C CA . SER A 1 136 ? -3.469 26.581 33.847 1.00 37.25 136 SER A CA 1
ATOM 1121 C C . SER A 1 136 ? -3.563 25.453 32.823 1.00 37.25 136 SER A C 1
ATOM 1123 O O . SER A 1 136 ? -3.203 24.305 33.075 1.00 37.25 136 SER A O 1
ATOM 1125 N N . LYS A 1 137 ? -4.107 25.785 31.648 1.00 44.03 137 LYS A N 1
ATOM 1126 C CA . LYS A 1 137 ? -3.963 24.979 30.435 1.00 44.03 137 LYS A CA 1
ATOM 1127 C C . LYS A 1 137 ? -2.486 25.007 30.039 1.00 44.03 137 LYS A C 1
ATOM 1129 O O . LYS A 1 137 ? -2.061 25.887 29.302 1.00 44.03 137 LYS A O 1
ATOM 1134 N N . HIS A 1 138 ? -1.713 24.065 30.557 1.00 37.34 138 HIS A N 1
ATOM 1135 C CA . HIS A 1 138 ? -0.450 23.662 29.959 1.00 37.34 138 HIS A CA 1
ATOM 1136 C C . HIS A 1 138 ? -0.583 22.187 29.595 1.00 37.34 138 HIS A C 1
ATOM 1138 O O . HIS A 1 138 ? -0.534 21.322 30.469 1.00 37.34 138 HIS A O 1
ATOM 1144 N N . ASP A 1 139 ? -0.766 21.919 28.301 1.00 48.84 139 ASP A N 1
ATOM 1145 C CA . ASP A 1 139 ? -0.504 20.614 27.694 1.00 48.84 139 ASP A CA 1
ATOM 1146 C C . ASP A 1 139 ? 0.997 20.323 27.800 1.00 48.84 139 ASP A C 1
ATOM 1148 O O . ASP A 1 139 ? 1.758 20.423 26.844 1.00 48.84 139 ASP A O 1
ATOM 1152 N N . ASN A 1 140 ? 1.442 19.967 28.999 1.00 47.31 140 ASN A N 1
ATOM 1153 C CA . ASN A 1 140 ? 2.634 19.160 29.154 1.00 47.31 140 ASN A CA 1
ATOM 1154 C C . ASN A 1 140 ? 2.134 17.732 29.288 1.00 47.31 140 ASN A C 1
ATOM 1156 O O . ASN A 1 140 ? 1.863 17.257 30.393 1.00 47.31 140 ASN A O 1
ATOM 1160 N N . SER A 1 141 ? 1.966 17.062 28.142 1.00 58.66 141 SER A N 1
ATOM 1161 C CA . SER A 1 141 ? 1.781 15.616 28.107 1.00 58.66 141 SER A CA 1
ATOM 1162 C C . SER A 1 141 ? 2.860 15.015 28.998 1.00 58.66 141 SER A C 1
ATOM 1164 O O . SER A 1 141 ? 4.052 15.159 28.707 1.00 58.66 141 SER A O 1
ATOM 1166 N N . SER A 1 142 ? 2.470 14.397 30.107 1.00 52.03 142 SER A N 1
ATOM 1167 C CA . SER A 1 142 ? 3.410 13.619 30.892 1.00 52.03 142 SER A CA 1
ATOM 1168 C C . SER A 1 142 ? 3.986 12.556 29.959 1.00 52.03 142 SER A C 1
ATOM 1170 O O . SER A 1 142 ? 3.263 11.661 29.517 1.00 52.03 142 SER A O 1
ATOM 1172 N N . LYS A 1 143 ? 5.253 12.725 29.562 1.00 63.16 143 LYS A N 1
ATOM 1173 C CA . LYS A 1 143 ? 5.974 11.843 28.638 1.00 63.16 143 LYS A CA 1
ATOM 1174 C C . LYS A 1 143 ? 6.313 10.550 29.370 1.00 63.16 143 LYS A C 1
ATOM 1176 O O . LYS A 1 143 ? 7.473 10.262 29.648 1.00 63.16 143 LYS A O 1
ATOM 1181 N N . TYR A 1 144 ? 5.294 9.781 29.729 1.00 54.19 144 TYR A N 1
ATOM 1182 C CA . TYR A 1 144 ? 5.503 8.395 30.098 1.00 54.19 144 TYR A CA 1
ATOM 1183 C C . TYR A 1 144 ? 5.879 7.638 28.818 1.00 54.19 144 TYR A C 1
ATOM 1185 O O . TYR A 1 144 ? 5.182 7.779 27.808 1.00 54.19 144 TYR A O 1
ATOM 1193 N N . PRO A 1 145 ? 6.987 6.877 28.813 1.00 67.44 145 PRO A N 1
ATOM 1194 C CA . PRO A 1 145 ? 7.346 6.068 27.659 1.00 6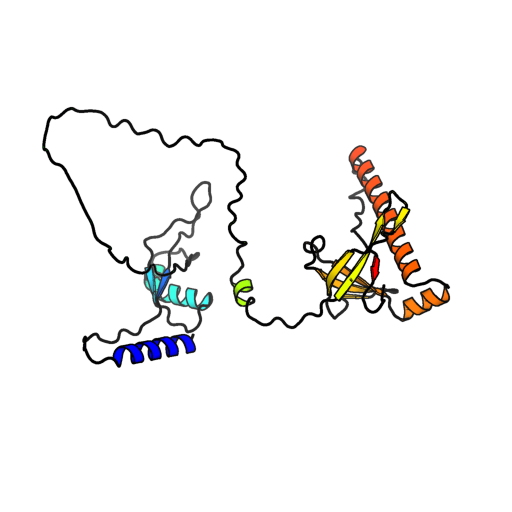7.44 145 PRO A CA 1
ATOM 1195 C C . PRO A 1 145 ? 6.224 5.066 27.368 1.00 67.44 145 PRO A C 1
ATOM 1197 O O . PRO A 1 145 ? 5.560 4.575 28.284 1.00 67.44 145 PRO A O 1
ATOM 1200 N N . LYS A 1 146 ? 6.005 4.776 26.082 1.00 71.12 146 LYS A N 1
ATOM 1201 C CA . LYS A 1 146 ? 4.979 3.837 25.614 1.00 71.12 146 LYS A CA 1
ATOM 1202 C C . LYS A 1 146 ? 5.151 2.503 26.352 1.00 71.12 146 LYS A C 1
ATOM 1204 O O . LYS A 1 146 ? 6.202 1.875 26.248 1.00 71.12 146 LYS A O 1
ATOM 1209 N N . SER A 1 147 ? 4.151 2.089 27.131 1.00 75.69 147 SER A N 1
ATOM 1210 C CA . SER A 1 147 ? 4.215 0.831 27.878 1.00 75.69 147 SER A CA 1
ATOM 1211 C C . SER A 1 147 ? 4.167 -0.347 26.908 1.00 75.69 147 SER A C 1
ATOM 1213 O O . SER A 1 147 ? 3.209 -0.476 26.147 1.00 75.69 147 SER A O 1
ATOM 1215 N N . LEU A 1 148 ? 5.193 -1.194 26.940 1.00 75.31 148 LEU A N 1
ATOM 1216 C CA . LEU A 1 148 ? 5.271 -2.435 26.170 1.00 75.31 148 LEU A CA 1
ATOM 1217 C C . LEU A 1 148 ? 4.627 -3.583 26.951 1.00 75.31 148 LEU A C 1
ATOM 1219 O O . LEU A 1 148 ? 4.709 -3.621 28.181 1.00 75.31 148 LEU A O 1
ATOM 1223 N N . SER A 1 149 ? 3.997 -4.531 26.253 1.00 81.75 149 SER A N 1
ATOM 1224 C CA . SER A 1 149 ? 3.484 -5.732 26.916 1.00 81.75 149 SER A CA 1
ATOM 1225 C C . SER A 1 149 ? 4.642 -6.632 27.366 1.00 81.75 149 SER A C 1
ATOM 1227 O O . SER A 1 149 ? 5.719 -6.618 26.771 1.00 81.75 149 SER A O 1
ATOM 1229 N N . VAL A 1 150 ? 4.426 -7.464 28.394 1.00 75.44 150 VAL A N 1
ATOM 1230 C CA . VAL A 1 150 ? 5.427 -8.465 28.827 1.00 75.44 150 VAL A CA 1
ATOM 1231 C C . VAL A 1 150 ? 5.799 -9.387 27.664 1.00 75.44 150 VAL A C 1
ATOM 1233 O O . VAL A 1 150 ? 6.961 -9.749 27.512 1.00 75.44 150 VAL A O 1
ATOM 1236 N N . LYS A 1 151 ? 4.832 -9.702 26.794 1.00 76.88 151 LYS A N 1
ATOM 1237 C CA . LYS A 1 151 ? 5.073 -10.444 25.559 1.00 76.88 151 LYS A CA 1
ATOM 1238 C C . LYS A 1 151 ? 6.066 -9.695 24.672 1.00 76.88 151 LYS A C 1
ATOM 1240 O O . LYS A 1 151 ? 7.081 -10.281 24.322 1.00 76.88 151 LYS A O 1
ATOM 1245 N N . ASP A 1 152 ? 5.830 -8.428 24.348 1.00 77.88 152 ASP A N 1
ATOM 1246 C CA . ASP A 1 152 ? 6.733 -7.646 23.485 1.00 77.88 152 ASP A CA 1
ATOM 1247 C C . ASP A 1 152 ? 8.123 -7.503 24.111 1.00 77.88 152 ASP A C 1
ATOM 1249 O O . ASP A 1 152 ? 9.128 -7.673 23.429 1.00 77.88 152 ASP A O 1
ATOM 1253 N N . MET A 1 153 ? 8.189 -7.305 25.429 1.00 77.69 153 MET A N 1
ATOM 1254 C CA . MET A 1 153 ? 9.441 -7.249 26.185 1.00 77.69 153 MET A CA 1
ATOM 1255 C C . MET A 1 153 ? 10.238 -8.560 26.121 1.00 77.69 153 MET A C 1
ATOM 1257 O O . MET A 1 153 ? 11.460 -8.519 26.086 1.00 77.69 153 MET A O 1
ATOM 1261 N N . LEU A 1 154 ? 9.567 -9.715 26.062 1.00 75.62 154 LEU A N 1
ATOM 1262 C CA . LEU A 1 154 ? 10.207 -11.024 25.871 1.00 75.62 154 LEU A CA 1
ATOM 1263 C C . LEU A 1 154 ? 10.617 -11.295 24.414 1.00 75.62 154 LEU A C 1
ATOM 1265 O O . LEU A 1 154 ? 11.458 -12.161 24.164 1.00 75.62 154 LEU A O 1
ATOM 1269 N N . HIS A 1 155 ? 10.010 -10.602 23.447 1.00 73.31 155 HIS A N 1
ATOM 1270 C CA . HIS A 1 155 ? 10.433 -10.649 22.045 1.00 73.31 155 HIS A CA 1
ATOM 1271 C C . HIS A 1 155 ? 11.602 -9.687 21.780 1.00 73.31 155 HIS A C 1
ATOM 1273 O O . HIS A 1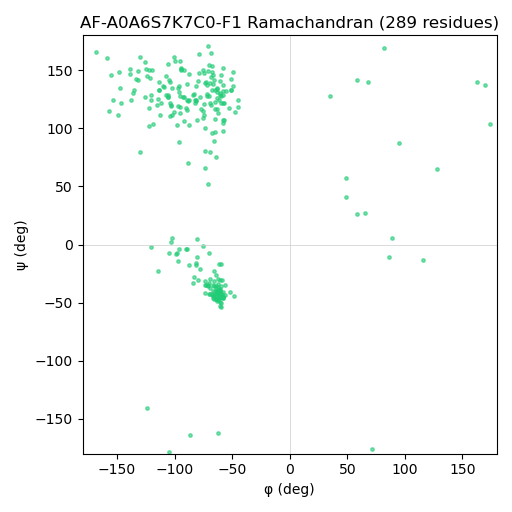 155 ? 12.441 -9.979 20.930 1.00 73.31 155 HIS A O 1
ATOM 1279 N N . LEU A 1 156 ? 11.711 -8.593 22.543 1.00 66.06 156 LEU A N 1
ATOM 1280 C CA . LEU A 1 156 ? 12.881 -7.716 22.567 1.00 66.06 156 LEU A CA 1
ATOM 1281 C C . LEU A 1 156 ? 14.093 -8.478 23.128 1.00 66.06 156 LEU A C 1
ATOM 1283 O O . LEU A 1 156 ? 14.166 -8.778 24.313 1.00 66.06 156 LEU A O 1
ATOM 1287 N N . GLY A 1 157 ? 15.044 -8.818 22.260 1.00 62.09 157 GLY A N 1
ATOM 1288 C CA . GLY A 1 157 ? 16.248 -9.584 22.612 1.00 62.09 157 GLY A CA 1
ATOM 1289 C C . GLY A 1 157 ? 16.330 -10.954 21.941 1.00 62.09 157 GLY A C 1
ATOM 1290 O O . GLY A 1 157 ? 17.409 -11.539 21.884 1.00 62.09 157 GLY A O 1
ATOM 1291 N N . LYS A 1 158 ? 15.233 -11.440 21.349 1.00 70.19 158 LYS A N 1
ATOM 1292 C CA . LYS A 1 158 ? 15.311 -12.513 20.354 1.00 70.19 158 LYS A CA 1
ATOM 1293 C C . LYS A 1 158 ? 15.691 -11.865 19.029 1.00 70.19 158 LYS A C 1
ATOM 1295 O O . LYS A 1 158 ? 15.004 -10.948 18.586 1.00 70.19 158 LYS A O 1
ATOM 1300 N N . ALA A 1 159 ? 16.782 -12.314 18.411 1.00 58.88 159 ALA A N 1
ATOM 1301 C CA . ALA A 1 159 ? 17.086 -11.936 17.038 1.00 58.88 159 ALA A CA 1
ATOM 1302 C C . ALA A 1 159 ? 15.898 -12.380 16.178 1.00 58.88 159 ALA A C 1
ATOM 1304 O O . ALA A 1 159 ? 15.684 -13.576 15.979 1.00 58.88 159 ALA A O 1
ATOM 1305 N N . LEU A 1 160 ? 15.065 -11.425 15.760 1.00 64.12 160 LEU A N 1
ATOM 1306 C CA . LEU A 1 160 ? 13.996 -11.724 14.824 1.00 64.12 160 LEU A CA 1
ATOM 1307 C C . LEU A 1 160 ? 14.659 -12.243 13.544 1.00 64.12 160 LEU A C 1
ATOM 1309 O O . LEU A 1 160 ? 15.717 -11.723 13.168 1.00 64.12 160 LEU A O 1
ATOM 1313 N N . PRO A 1 161 ? 14.078 -13.260 12.883 1.00 64.19 161 PRO A N 1
ATOM 1314 C CA . PRO A 1 161 ? 14.539 -13.623 11.554 1.00 64.19 161 PRO A CA 1
ATOM 1315 C C . PRO A 1 161 ? 14.552 -12.343 10.719 1.00 64.19 161 PRO A C 1
ATOM 1317 O O . PRO A 1 161 ? 13.608 -11.549 10.808 1.00 64.19 161 PRO A O 1
ATOM 1320 N N . LYS A 1 162 ? 15.652 -12.101 9.994 1.00 60.66 162 LYS A N 1
ATOM 1321 C CA . LYS A 1 162 ? 15.769 -10.953 9.094 1.00 60.66 162 LYS A CA 1
ATOM 1322 C C . LYS A 1 162 ? 14.626 -11.062 8.093 1.00 60.66 162 LYS A C 1
ATOM 1324 O O . LYS A 1 162 ? 14.716 -11.829 7.146 1.00 60.66 162 LYS A O 1
ATOM 1329 N N . LYS A 1 163 ? 13.537 -10.340 8.342 1.00 67.69 163 LYS A N 1
ATOM 1330 C CA . LYS A 1 163 ? 12.538 -10.099 7.314 1.00 67.69 163 LYS A CA 1
ATOM 1331 C C . LYS A 1 163 ? 13.222 -9.194 6.314 1.00 67.69 163 LYS A C 1
ATOM 1333 O O . LYS A 1 163 ? 13.711 -8.132 6.702 1.00 67.69 163 LYS A O 1
ATOM 1338 N N . GLU A 1 164 ? 13.325 -9.654 5.080 1.00 78.50 164 GLU A N 1
ATOM 1339 C CA . GLU A 1 164 ? 13.855 -8.832 4.008 1.00 78.50 164 GLU A CA 1
ATOM 1340 C C . GLU A 1 164 ? 12.966 -7.596 3.893 1.00 78.50 164 GLU A C 1
ATOM 1342 O O . GLU A 1 164 ? 11.739 -7.687 3.787 1.00 78.50 164 GLU A O 1
ATOM 1347 N N . SER A 1 165 ? 13.582 -6.428 4.041 1.00 84.94 165 SER A N 1
ATOM 1348 C CA . SER A 1 165 ? 12.906 -5.171 3.807 1.00 84.94 165 SER A CA 1
ATOM 1349 C C . SER A 1 165 ? 13.218 -4.716 2.393 1.00 84.94 165 SER A C 1
ATOM 1351 O O . SER A 1 165 ? 14.363 -4.728 1.944 1.00 84.94 165 SER A O 1
ATOM 1353 N N . THR A 1 166 ? 12.172 -4.347 1.667 1.00 89.25 166 THR A N 1
ATOM 1354 C CA . THR A 1 166 ? 12.285 -3.849 0.302 1.00 89.25 166 THR A CA 1
ATOM 1355 C C . THR A 1 166 ? 12.045 -2.351 0.318 1.00 89.25 166 THR A C 1
ATOM 1357 O O . THR A 1 166 ? 11.019 -1.876 0.820 1.00 89.25 166 THR A O 1
ATOM 1360 N N . ILE A 1 167 ? 12.981 -1.594 -0.248 1.00 92.31 167 ILE A N 1
ATOM 1361 C CA . ILE A 1 167 ? 12.800 -0.162 -0.466 1.00 92.31 167 ILE A CA 1
ATOM 1362 C C . ILE A 1 167 ? 11.989 0.014 -1.747 1.00 92.31 167 ILE A C 1
ATOM 1364 O O . ILE A 1 167 ? 12.351 -0.477 -2.815 1.00 92.31 167 ILE A O 1
ATOM 1368 N N . ILE A 1 168 ? 10.869 0.721 -1.636 1.00 94.00 168 ILE A N 1
ATOM 1369 C CA . ILE A 1 168 ? 10.008 1.049 -2.768 1.00 94.00 168 ILE A CA 1
ATOM 1370 C C . ILE A 1 168 ? 10.040 2.559 -2.972 1.00 94.00 168 ILE A C 1
ATOM 1372 O O . ILE A 1 168 ? 9.743 3.343 -2.066 1.00 94.00 168 ILE A O 1
ATOM 1376 N N . SER A 1 169 ? 10.375 2.968 -4.192 1.00 93.69 169 SER A N 1
ATOM 1377 C CA . SER A 1 169 ? 10.243 4.348 -4.649 1.00 93.69 169 SER A CA 1
ATOM 1378 C C . SER A 1 169 ? 8.791 4.605 -5.045 1.00 93.69 169 SER A C 1
ATOM 1380 O O . SER A 1 169 ? 8.315 4.113 -6.067 1.00 93.69 169 SER A O 1
ATOM 1382 N N . ILE A 1 170 ? 8.071 5.358 -4.219 1.00 93.94 170 ILE A N 1
ATOM 1383 C CA . ILE A 1 170 ? 6.650 5.651 -4.399 1.00 93.94 170 ILE A CA 1
ATOM 1384 C C . ILE A 1 170 ? 6.478 6.957 -5.167 1.00 93.94 170 ILE A C 1
ATOM 1386 O O . ILE A 1 170 ? 6.966 8.011 -4.755 1.00 93.94 170 ILE A O 1
ATOM 1390 N N . PHE A 1 171 ? 5.703 6.899 -6.243 1.00 92.81 171 PHE A N 1
ATOM 1391 C CA . PHE A 1 171 ? 5.305 8.053 -7.035 1.00 92.81 171 PHE A CA 1
ATOM 1392 C C . PHE A 1 171 ? 3.824 8.347 -6.819 1.00 92.81 171 PHE A C 1
ATOM 1394 O O . PHE A 1 171 ? 2.966 7.456 -6.841 1.00 92.81 171 PHE A O 1
ATOM 1401 N N . GLN A 1 172 ? 3.517 9.625 -6.635 1.00 91.56 172 GLN A N 1
ATOM 1402 C CA . GLN A 1 172 ? 2.166 10.098 -6.389 1.00 91.56 172 GLN A CA 1
ATOM 1403 C C . GLN A 1 172 ? 1.644 10.871 -7.597 1.00 91.56 172 GLN A C 1
ATOM 1405 O O . GLN A 1 172 ? 2.326 11.731 -8.155 1.00 91.56 172 GLN A O 1
ATOM 1410 N N . PHE A 1 173 ? 0.396 10.604 -7.968 1.00 91.62 173 PHE A N 1
ATOM 1411 C CA . PHE A 1 173 ? -0.308 11.409 -8.952 1.00 91.62 173 PHE A CA 1
ATOM 1412 C C . PHE A 1 173 ? -1.008 12.589 -8.268 1.00 91.62 173 PHE A C 1
ATOM 1414 O O . PHE A 1 173 ? -1.806 12.411 -7.342 1.00 91.62 173 PHE A O 1
ATOM 1421 N N . ASN A 1 174 ? -0.711 13.807 -8.718 1.00 88.81 174 ASN A N 1
ATOM 1422 C CA . ASN A 1 174 ? -1.399 15.009 -8.275 1.00 88.81 174 ASN A CA 1
ATOM 1423 C C . ASN A 1 174 ? -2.580 15.292 -9.208 1.00 88.81 174 ASN A C 1
ATOM 1425 O O . ASN A 1 174 ? -2.403 15.775 -10.326 1.00 88.81 174 ASN A O 1
ATOM 1429 N N . PHE A 1 175 ? -3.788 15.031 -8.709 1.00 85.00 175 PHE A N 1
ATOM 1430 C CA . PHE A 1 175 ? -5.025 15.210 -9.466 1.00 85.00 175 PHE A CA 1
ATOM 1431 C C . PHE A 1 175 ? -5.315 16.680 -9.814 1.00 85.00 175 PHE A C 1
ATOM 1433 O O . PHE A 1 175 ? -5.873 16.956 -10.867 1.00 85.00 175 PHE A O 1
ATOM 1440 N N . LYS A 1 176 ? -4.901 17.643 -8.976 1.00 86.94 176 LYS A N 1
ATOM 1441 C CA . LYS A 1 176 ? -5.144 19.075 -9.237 1.00 86.94 176 LYS A CA 1
ATOM 1442 C C . LYS A 1 176 ? -4.331 19.590 -10.421 1.00 86.94 176 LYS A C 1
ATOM 1444 O O . LYS A 1 176 ? -4.808 20.423 -11.178 1.00 86.94 176 LYS A O 1
ATOM 1449 N N . HIS A 1 177 ? -3.102 19.102 -10.565 1.00 88.75 177 HIS A N 1
ATOM 1450 C CA . HIS A 1 177 ? -2.185 19.532 -11.623 1.00 88.75 177 HIS A CA 1
ATOM 1451 C C . HIS A 1 177 ? -2.067 18.523 -12.770 1.00 88.75 177 HIS A C 1
ATOM 1453 O O . HIS A 1 177 ? -1.276 18.751 -13.679 1.00 88.75 177 HIS A O 1
ATOM 1459 N N . MET A 1 178 ? -2.820 17.415 -12.719 1.00 89.00 178 MET A N 1
ATOM 1460 C CA . MET A 1 178 ? -2.793 16.312 -13.689 1.00 89.00 178 MET A CA 1
ATOM 1461 C C . MET A 1 178 ? -1.372 15.825 -14.006 1.00 89.00 178 MET A C 1
ATOM 1463 O O . MET A 1 178 ? -1.016 15.564 -15.155 1.00 89.00 178 MET A O 1
ATOM 1467 N N . ARG A 1 179 ? -0.530 15.736 -12.973 1.00 93.06 179 ARG A N 1
ATOM 1468 C CA . ARG A 1 179 ? 0.907 15.468 -13.110 1.00 93.06 179 ARG A CA 1
ATOM 1469 C C . ARG A 1 179 ? 1.401 14.491 -12.056 1.00 93.06 179 ARG A C 1
ATOM 1471 O O . ARG A 1 179 ? 0.932 14.485 -10.920 1.00 93.06 179 ARG A O 1
ATOM 1478 N N . TRP A 1 180 ? 2.377 13.683 -12.447 1.00 92.88 180 TRP A N 1
ATOM 1479 C CA . TRP A 1 180 ? 3.108 12.797 -11.548 1.00 92.88 180 TRP A CA 1
ATOM 1480 C C . TRP A 1 180 ? 4.160 13.565 -10.751 1.00 92.88 180 TRP A C 1
ATOM 1482 O O . TRP A 1 180 ? 4.739 14.534 -11.245 1.00 92.88 180 TRP A O 1
ATOM 1492 N N . SER A 1 181 ? 4.412 13.125 -9.519 1.00 90.56 181 SER A N 1
ATOM 1493 C CA . SER A 1 181 ? 5.523 13.616 -8.708 1.00 90.56 181 SER A CA 1
ATOM 1494 C C . SER A 1 181 ? 6.851 13.333 -9.411 1.00 90.56 181 SER A C 1
ATOM 1496 O O . SER A 1 181 ? 7.123 12.190 -9.776 1.00 90.56 181 SER A O 1
ATOM 1498 N N . SER A 1 182 ? 7.688 14.357 -9.562 1.00 87.31 182 SER A N 1
ATOM 1499 C CA . SER A 1 182 ? 9.043 14.207 -10.104 1.00 87.31 182 SER A CA 1
ATOM 1500 C C . SER A 1 182 ? 9.990 13.521 -9.119 1.00 87.31 182 SER A C 1
ATOM 1502 O O . SER A 1 182 ? 10.855 12.755 -9.529 1.00 87.31 182 SER A O 1
ATOM 1504 N N . VAL A 1 183 ? 9.814 13.781 -7.821 1.00 89.38 183 VAL A N 1
ATOM 1505 C CA . VAL A 1 183 ? 10.629 13.208 -6.747 1.00 89.38 183 VAL A CA 1
ATOM 1506 C C . VAL A 1 183 ? 9.841 12.086 -6.065 1.00 89.38 183 VAL A C 1
ATOM 1508 O O . VAL A 1 183 ? 8.761 12.365 -5.534 1.00 89.38 183 VAL A O 1
ATOM 1511 N N . PRO A 1 184 ? 10.335 10.833 -6.078 1.00 91.75 184 PRO A N 1
ATOM 1512 C CA . PRO A 1 184 ? 9.681 9.735 -5.381 1.00 91.75 184 PRO A CA 1
ATOM 1513 C C . PRO A 1 184 ? 9.905 9.809 -3.870 1.00 91.75 184 PRO A C 1
ATOM 1515 O O . PRO A 1 184 ? 10.952 10.253 -3.395 1.00 91.75 184 PRO A O 1
ATOM 1518 N N . ILE A 1 185 ? 8.937 9.296 -3.117 1.00 92.88 185 ILE A N 1
ATOM 1519 C CA . ILE A 1 185 ? 9.070 9.054 -1.681 1.00 92.88 185 ILE A CA 1
ATOM 1520 C C . ILE A 1 185 ? 9.603 7.635 -1.512 1.00 92.88 185 ILE A C 1
ATOM 1522 O O . ILE A 1 185 ? 8.948 6.679 -1.916 1.00 92.88 185 ILE A O 1
ATOM 1526 N N . LYS A 1 186 ? 10.789 7.485 -0.925 1.00 92.69 186 LYS A N 1
ATOM 1527 C CA . LYS A 1 186 ? 11.334 6.164 -0.607 1.00 92.69 186 LYS A CA 1
ATOM 1528 C C . LYS A 1 186 ? 10.744 5.680 0.710 1.00 92.69 186 LYS A C 1
ATOM 1530 O O . LYS A 1 186 ? 10.851 6.381 1.715 1.00 92.69 186 LYS A O 1
ATOM 1535 N N . ALA A 1 187 ? 10.132 4.504 0.691 1.00 92.25 187 ALA A N 1
ATOM 1536 C CA . ALA A 1 187 ? 9.587 3.869 1.880 1.00 92.25 187 ALA A CA 1
ATOM 1537 C C . ALA A 1 187 ? 10.027 2.408 1.957 1.00 92.25 187 ALA A C 1
ATOM 1539 O O . ALA A 1 187 ? 10.126 1.715 0.946 1.00 92.25 187 ALA A O 1
ATOM 1540 N N . GLU A 1 188 ? 10.311 1.970 3.174 1.00 92.44 188 GLU A N 1
ATOM 1541 C CA . GLU A 1 188 ? 10.768 0.628 3.497 1.00 92.44 188 GLU A CA 1
ATOM 1542 C C . GLU A 1 188 ? 9.572 -0.237 3.896 1.00 92.44 188 GLU A C 1
ATOM 1544 O O . GLU A 1 188 ? 8.886 0.043 4.886 1.00 92.44 188 GLU A O 1
ATOM 1549 N N . PHE A 1 189 ? 9.333 -1.301 3.130 1.00 92.12 189 PHE A N 1
ATOM 1550 C CA . PHE A 1 189 ? 8.262 -2.254 3.388 1.00 92.12 189 PHE A CA 1
ATOM 1551 C C . PHE A 1 189 ? 8.822 -3.619 3.771 1.00 92.12 189 PHE A C 1
ATOM 1553 O O . PHE A 1 189 ? 9.675 -4.178 3.090 1.00 92.12 189 PHE A O 1
ATOM 1560 N N . MET A 1 190 ? 8.268 -4.184 4.837 1.00 91.81 190 MET A N 1
ATOM 1561 C CA . MET A 1 190 ? 8.359 -5.601 5.162 1.00 91.81 190 MET A CA 1
ATOM 1562 C C . MET A 1 190 ? 7.213 -6.309 4.437 1.00 91.81 190 MET A C 1
ATOM 1564 O O . MET A 1 190 ? 6.053 -6.192 4.858 1.00 91.81 190 MET A O 1
ATOM 1568 N N . ILE A 1 191 ? 7.533 -6.980 3.332 1.00 91.50 191 ILE A N 1
ATOM 1569 C CA . ILE A 1 191 ? 6.581 -7.697 2.475 1.00 91.50 191 ILE A CA 1
ATOM 1570 C C . ILE A 1 191 ? 6.581 -9.176 2.884 1.00 91.50 191 ILE A C 1
ATOM 1572 O O . ILE A 1 191 ? 7.632 -9.744 3.164 1.00 91.50 191 ILE A O 1
ATOM 1576 N N . GLU A 1 192 ? 5.406 -9.795 2.977 1.00 91.25 192 GLU A N 1
ATOM 1577 C CA . GLU A 1 192 ? 5.300 -11.242 3.197 1.00 91.25 192 GLU A CA 1
ATOM 1578 C C . GLU A 1 192 ? 5.781 -12.010 1.951 1.00 91.25 192 GLU A C 1
ATOM 1580 O O . GLU A 1 192 ? 5.471 -11.617 0.831 1.00 91.25 192 GLU A O 1
ATOM 1585 N N . GLU A 1 193 ? 6.530 -13.102 2.142 1.00 88.56 193 GLU A N 1
ATOM 1586 C CA . GLU A 1 193 ? 7.133 -13.882 1.043 1.00 88.56 193 GLU A CA 1
ATOM 1587 C C . GLU A 1 193 ? 6.087 -14.526 0.122 1.00 88.56 193 GLU A C 1
ATOM 1589 O O . GLU A 1 193 ? 6.286 -14.628 -1.086 1.00 88.56 193 GLU A O 1
ATOM 1594 N N . LEU A 1 194 ? 4.960 -14.960 0.693 1.00 91.19 194 LEU A N 1
ATOM 1595 C CA . LEU A 1 194 ? 3.892 -15.623 -0.045 1.00 91.19 194 LEU A CA 1
ATOM 1596 C C . LEU A 1 194 ? 2.786 -14.625 -0.413 1.00 91.19 194 LEU A C 1
ATOM 1598 O O . LEU A 1 194 ? 2.331 -13.866 0.453 1.00 91.19 194 LEU A O 1
ATOM 1602 N N . PRO A 1 195 ? 2.294 -14.642 -1.664 1.00 94.31 195 PRO A N 1
ATOM 1603 C CA . PRO A 1 195 ? 1.128 -13.857 -2.030 1.00 94.31 195 PRO A CA 1
ATOM 1604 C C . PRO A 1 195 ? -0.102 -14.404 -1.301 1.00 94.31 195 PRO A C 1
ATOM 1606 O O . PRO A 1 195 ? -0.314 -15.614 -1.215 1.00 94.31 195 PRO A O 1
ATOM 1609 N N . PHE A 1 196 ? -0.951 -13.513 -0.788 1.00 95.44 196 PHE A N 1
ATOM 1610 C CA . PHE A 1 196 ? -2.207 -13.926 -0.151 1.00 95.44 196 PHE A CA 1
ATOM 1611 C C . PHE A 1 196 ? -3.351 -14.066 -1.163 1.00 95.44 196 PHE A C 1
ATOM 1613 O O . PHE A 1 196 ? -4.383 -14.660 -0.851 1.00 95.44 196 PHE A O 1
ATOM 1620 N N . ALA A 1 197 ? -3.202 -13.479 -2.353 1.00 94.56 197 ALA A N 1
ATOM 1621 C CA . ALA A 1 197 ? -4.161 -13.583 -3.443 1.00 94.56 197 ALA A CA 1
ATOM 1622 C C . ALA A 1 197 ? -3.478 -13.353 -4.797 1.00 94.56 197 ALA A C 1
ATOM 1624 O O . ALA A 1 197 ? -2.612 -12.487 -4.921 1.00 94.56 197 ALA A O 1
ATOM 1625 N N . THR A 1 198 ? -3.955 -14.053 -5.823 1.00 94.81 198 THR A N 1
ATOM 1626 C CA . THR A 1 198 ? -3.496 -13.907 -7.209 1.00 94.81 198 THR A CA 1
ATOM 1627 C C . THR A 1 198 ? -4.697 -13.625 -8.105 1.00 94.81 198 THR A C 1
ATOM 1629 O O . THR A 1 198 ? -5.703 -14.330 -8.052 1.00 94.81 198 THR A O 1
ATOM 1632 N N . GLY A 1 199 ? -4.623 -12.552 -8.891 1.00 93.06 199 GLY A N 1
ATOM 1633 C CA . GLY A 1 199 ? -5.596 -12.226 -9.934 1.00 93.06 199 GLY A CA 1
ATOM 1634 C C . GLY A 1 199 ? -5.034 -12.511 -11.327 1.00 93.06 199 GLY A C 1
ATOM 1635 O O . GLY A 1 199 ? -3.889 -12.919 -11.465 1.00 93.06 199 GLY A O 1
ATOM 1636 N N . GLY A 1 200 ? -5.811 -12.229 -12.377 1.00 91.81 200 GLY A N 1
ATOM 1637 C CA . GLY A 1 200 ? -5.389 -12.515 -13.758 1.00 91.81 200 GLY A CA 1
ATOM 1638 C C . GLY A 1 200 ? -4.164 -11.727 -14.247 1.00 91.81 200 GLY A C 1
ATOM 1639 O O . GLY A 1 200 ? -3.455 -12.201 -15.121 1.00 91.81 200 GLY A O 1
ATOM 1640 N N . PHE A 1 201 ? -3.899 -10.542 -13.683 1.00 92.00 201 PHE A N 1
ATOM 1641 C CA . PHE A 1 201 ? -2.774 -9.683 -14.091 1.00 92.00 201 PHE A CA 1
ATOM 1642 C C . PHE A 1 201 ? -1.704 -9.494 -13.011 1.00 92.00 201 PHE A C 1
ATOM 1644 O O . PHE A 1 201 ? -0.585 -9.089 -13.322 1.00 92.00 201 PHE A O 1
ATOM 1651 N N . ARG A 1 202 ? -2.052 -9.682 -11.732 1.00 94.00 202 ARG A N 1
ATOM 1652 C CA . ARG A 1 202 ? -1.192 -9.309 -10.604 1.00 94.00 202 ARG A CA 1
ATOM 1653 C C . ARG A 1 202 ? -1.383 -10.231 -9.412 1.00 94.00 202 ARG A C 1
ATOM 1655 O O . ARG A 1 202 ? -2.505 -10.648 -9.122 1.00 94.00 202 ARG A O 1
ATOM 1662 N N . GLU A 1 203 ? -0.306 -10.420 -8.672 1.00 95.69 203 GLU A N 1
ATOM 1663 C CA . GLU A 1 203 ? -0.298 -11.023 -7.343 1.00 95.69 203 GLU A CA 1
ATOM 1664 C C . GLU A 1 203 ? -0.354 -9.940 -6.273 1.00 95.69 203 GLU A C 1
ATOM 1666 O O . GLU A 1 203 ? 0.078 -8.808 -6.497 1.00 95.69 203 GLU A O 1
ATOM 1671 N N . ALA A 1 204 ? -0.920 -10.269 -5.117 1.00 96.12 204 ALA A N 1
ATOM 1672 C CA . ALA A 1 204 ? -1.064 -9.367 -3.989 1.00 96.12 204 ALA A CA 1
ATOM 1673 C C . ALA A 1 204 ? -0.338 -9.925 -2.764 1.00 96.12 204 ALA A C 1
ATOM 1675 O O . ALA A 1 204 ? -0.635 -11.017 -2.279 1.00 96.12 204 ALA A O 1
ATOM 1676 N N . PHE A 1 205 ? 0.567 -9.113 -2.231 1.00 94.44 205 PHE A N 1
ATOM 1677 C CA . PHE A 1 205 ? 1.368 -9.404 -1.054 1.00 94.44 205 PHE A CA 1
ATOM 1678 C C . PHE A 1 205 ? 0.966 -8.466 0.069 1.00 94.44 205 PHE A C 1
ATOM 1680 O O . PHE A 1 205 ? 0.715 -7.273 -0.142 1.00 94.44 205 PHE A O 1
ATOM 1687 N N . LYS A 1 206 ? 0.897 -9.002 1.280 1.00 94.81 206 LYS A N 1
ATOM 1688 C CA . LYS A 1 206 ? 0.633 -8.197 2.462 1.00 94.81 206 LYS A CA 1
ATOM 1689 C C . LYS A 1 206 ? 1.936 -7.549 2.911 1.00 94.81 206 LYS A C 1
ATOM 1691 O O . LYS A 1 206 ? 2.983 -8.188 2.919 1.00 94.81 206 LYS A O 1
ATOM 1696 N N . ALA A 1 207 ? 1.869 -6.270 3.256 1.00 93.19 207 ALA A N 1
ATOM 1697 C CA . ALA A 1 207 ? 3.043 -5.497 3.616 1.00 93.19 207 ALA A CA 1
ATOM 1698 C C . ALA A 1 207 ? 2.777 -4.578 4.807 1.00 93.19 207 ALA A C 1
ATOM 1700 O O . ALA A 1 207 ? 1.666 -4.093 5.036 1.00 93.19 207 ALA A O 1
ATOM 1701 N N . THR A 1 208 ? 3.832 -4.307 5.560 1.00 92.69 208 THR A N 1
ATOM 1702 C CA . THR A 1 208 ? 3.845 -3.317 6.643 1.00 92.69 208 THR A CA 1
ATOM 1703 C C . THR A 1 208 ? 5.066 -2.431 6.477 1.00 92.69 208 THR A C 1
ATOM 1705 O O . THR A 1 208 ? 6.071 -2.878 5.936 1.00 92.69 208 THR A O 1
ATOM 1708 N N . SER A 1 209 ? 4.984 -1.177 6.900 1.00 91.50 209 SER A N 1
ATOM 1709 C CA . SER A 1 209 ? 6.085 -0.220 6.783 1.00 91.50 209 SER A CA 1
ATOM 1710 C C . SER A 1 209 ? 6.410 0.354 8.152 1.00 91.50 209 SER A C 1
ATOM 1712 O O . SER A 1 209 ? 5.533 0.461 9.005 1.00 91.50 209 SER A O 1
ATOM 1714 N N . ILE A 1 210 ? 7.669 0.728 8.350 1.00 87.56 210 ILE A N 1
ATOM 1715 C CA . ILE A 1 210 ? 8.117 1.538 9.494 1.00 87.56 210 ILE A CA 1
ATOM 1716 C C . ILE A 1 210 ? 8.408 2.986 9.089 1.00 87.56 210 ILE A C 1
ATOM 1718 O O . ILE A 1 210 ? 8.674 3.831 9.937 1.00 87.56 210 ILE A O 1
ATOM 1722 N N . THR A 1 211 ? 8.379 3.289 7.788 1.00 88.50 211 THR A N 1
ATOM 1723 C CA . THR A 1 211 ? 8.601 4.643 7.285 1.00 88.50 211 THR A CA 1
ATOM 1724 C C . THR A 1 211 ? 7.451 5.560 7.696 1.00 88.50 211 THR A C 1
ATOM 1726 O O . THR A 1 211 ? 6.277 5.224 7.505 1.00 88.50 211 THR A O 1
ATOM 1729 N N . ALA A 1 212 ? 7.802 6.741 8.214 1.00 86.19 212 ALA A N 1
ATOM 1730 C CA . ALA A 1 212 ? 6.854 7.776 8.612 1.00 86.19 212 ALA A CA 1
ATOM 1731 C C . ALA A 1 212 ? 5.847 8.077 7.487 1.00 86.19 212 ALA A C 1
ATOM 1733 O O . ALA A 1 212 ? 6.216 8.229 6.320 1.00 86.19 212 ALA A O 1
ATOM 1734 N N . GLY A 1 213 ? 4.561 8.136 7.836 1.00 85.81 213 GLY A N 1
ATOM 1735 C CA . GLY A 1 213 ? 3.461 8.309 6.876 1.00 85.81 213 GLY A CA 1
ATOM 1736 C C . GLY A 1 213 ? 2.936 7.013 6.240 1.00 85.81 213 GLY A C 1
ATOM 1737 O O . GLY A 1 213 ? 1.861 7.035 5.638 1.00 85.81 213 GLY A O 1
ATOM 1738 N N . PHE A 1 214 ? 3.630 5.884 6.419 1.00 87.38 214 PHE A N 1
ATOM 1739 C CA . PHE A 1 214 ? 3.186 4.551 5.985 1.00 87.38 214 PHE A CA 1
ATOM 1740 C C . PHE A 1 214 ? 3.050 3.547 7.146 1.00 87.38 214 PHE A C 1
ATOM 1742 O O . PHE A 1 214 ? 2.624 2.418 6.918 1.00 87.38 214 PHE A O 1
ATOM 1749 N N . GLU A 1 215 ? 3.377 3.947 8.374 1.00 84.94 215 GLU A N 1
ATOM 1750 C CA . GLU A 1 215 ? 3.508 3.073 9.551 1.00 84.94 215 GLU A CA 1
ATOM 1751 C C . GLU A 1 215 ? 2.189 2.558 10.150 1.00 84.94 215 GLU A C 1
ATOM 1753 O O . GLU A 1 215 ? 2.129 1.457 10.693 1.00 84.94 215 GLU A O 1
ATOM 1758 N N . GLU A 1 216 ? 1.111 3.335 10.050 1.00 77.94 216 GLU A N 1
ATOM 1759 C CA . GLU A 1 216 ? -0.121 3.059 10.805 1.00 77.94 216 GLU A CA 1
ATOM 1760 C C . GLU A 1 216 ? -1.016 1.995 10.159 1.00 77.94 216 GLU A C 1
ATOM 1762 O O . GLU A 1 216 ? -1.927 1.471 10.798 1.00 77.94 216 GLU A O 1
ATOM 1767 N N . THR A 1 217 ? -0.809 1.695 8.874 1.00 85.94 217 THR A N 1
ATOM 1768 C CA . THR A 1 217 ? -1.739 0.877 8.084 1.00 85.94 217 THR A CA 1
ATOM 1769 C C . THR A 1 217 ? -1.042 -0.328 7.467 1.00 85.94 217 THR A C 1
ATOM 1771 O O . THR A 1 217 ? 0.103 -0.254 7.032 1.00 85.94 217 THR A O 1
ATOM 1774 N N . THR A 1 218 ? -1.759 -1.450 7.378 1.00 92.00 218 THR A N 1
ATOM 1775 C CA . THR A 1 218 ? -1.335 -2.579 6.547 1.00 92.00 218 THR A CA 1
ATOM 1776 C C . THR A 1 218 ? -1.509 -2.228 5.073 1.00 92.00 218 THR A C 1
ATOM 1778 O O . THR A 1 218 ? -2.594 -1.836 4.635 1.00 92.00 218 THR A O 1
ATOM 1781 N N . TRP A 1 219 ? -0.442 -2.402 4.307 1.00 94.25 219 TRP A N 1
ATOM 1782 C CA . TRP A 1 219 ? -0.400 -2.151 2.876 1.00 94.25 219 TRP A CA 1
ATOM 1783 C C . TRP A 1 219 ? -0.531 -3.447 2.087 1.00 94.25 219 TRP A C 1
ATOM 1785 O O . TRP A 1 219 ? -0.320 -4.548 2.597 1.00 94.25 219 TRP A O 1
ATOM 1795 N N . VAL A 1 220 ? -0.895 -3.295 0.819 1.00 94.94 220 VAL A N 1
ATOM 1796 C CA . VAL A 1 220 ? -0.902 -4.382 -0.155 1.00 94.94 220 VAL A CA 1
ATOM 1797 C C . VAL A 1 220 ? 0.004 -3.966 -1.298 1.00 94.94 220 VAL A C 1
ATOM 1799 O O . VAL A 1 220 ? -0.279 -2.974 -1.972 1.00 94.94 220 VAL A O 1
ATOM 1802 N N . VAL A 1 221 ? 1.077 -4.721 -1.506 1.00 94.25 221 VAL A N 1
ATOM 1803 C CA . VAL A 1 221 ? 1.963 -4.561 -2.661 1.00 94.25 221 VAL A CA 1
ATOM 1804 C C . VAL A 1 221 ? 1.448 -5.489 -3.749 1.00 94.25 221 VAL A C 1
ATOM 1806 O O . VAL A 1 221 ? 1.212 -6.667 -3.492 1.00 94.25 221 VAL A O 1
ATOM 1809 N N . LYS A 1 222 ? 1.212 -4.953 -4.947 1.00 94.75 222 LYS A N 1
ATOM 1810 C CA . LYS A 1 222 ? 0.748 -5.745 -6.086 1.00 94.75 222 LYS A CA 1
ATOM 1811 C C . LYS A 1 222 ? 1.841 -5.805 -7.134 1.00 94.75 222 LYS A C 1
ATOM 1813 O O . LYS A 1 222 ? 2.219 -4.747 -7.619 1.00 94.75 222 LYS A O 1
ATOM 1818 N N . LYS A 1 223 ? 2.282 -7.007 -7.489 1.00 93.75 223 LYS A N 1
ATOM 1819 C CA . LYS A 1 223 ? 3.289 -7.232 -8.532 1.00 93.75 223 LYS A CA 1
ATOM 1820 C C . LYS A 1 223 ? 2.632 -7.819 -9.770 1.00 93.75 223 LYS A C 1
ATOM 1822 O O . LYS A 1 223 ? 1.668 -8.576 -9.641 1.00 93.75 223 LYS A O 1
ATOM 1827 N N . TYR A 1 224 ? 3.106 -7.461 -10.958 1.00 94.50 224 TYR A N 1
ATOM 1828 C CA . TYR A 1 224 ? 2.631 -8.092 -12.188 1.00 94.50 224 TYR A CA 1
ATOM 1829 C C . TYR A 1 224 ? 3.081 -9.547 -12.281 1.00 94.50 224 TYR A C 1
ATOM 1831 O O . TYR A 1 224 ? 4.187 -9.895 -11.884 1.00 94.50 224 TYR A O 1
ATOM 1839 N N . LEU A 1 225 ? 2.207 -10.383 -12.838 1.00 93.62 225 LEU A N 1
ATOM 1840 C CA . LEU A 1 225 ? 2.592 -11.716 -13.288 1.00 93.62 225 LEU A CA 1
ATOM 1841 C C . LEU A 1 225 ? 3.466 -11.594 -14.539 1.00 93.62 225 LEU A C 1
ATOM 1843 O O . LEU A 1 225 ? 3.248 -10.702 -15.358 1.00 93.62 225 LEU A O 1
ATOM 1847 N N . THR A 1 226 ? 4.396 -12.525 -14.735 1.00 91.81 226 THR A N 1
ATOM 1848 C CA . THR A 1 226 ? 5.249 -12.567 -15.936 1.00 91.81 226 THR A CA 1
ATOM 1849 C C . THR A 1 226 ? 4.419 -12.629 -17.221 1.00 91.81 226 THR A C 1
ATOM 1851 O O . THR A 1 226 ? 4.633 -11.839 -18.133 1.00 91.81 226 THR A O 1
ATOM 1854 N N . THR A 1 227 ? 3.372 -13.456 -17.234 1.00 93.00 227 THR A N 1
ATOM 1855 C CA . THR A 1 227 ? 2.416 -13.553 -18.350 1.00 93.00 227 THR A CA 1
ATOM 1856 C C . THR A 1 227 ? 1.705 -12.232 -18.643 1.00 93.00 227 THR A C 1
ATOM 1858 O O . THR A 1 227 ? 1.435 -11.904 -19.794 1.00 93.00 227 THR A O 1
ATOM 1861 N N . ALA A 1 228 ? 1.404 -11.446 -17.609 1.00 91.50 228 ALA A N 1
ATOM 1862 C CA . ALA A 1 228 ? 0.760 -10.149 -17.762 1.00 91.50 228 ALA A CA 1
ATOM 1863 C C . ALA A 1 228 ? 1.727 -9.095 -18.315 1.00 91.50 228 ALA A C 1
ATOM 1865 O O . ALA A 1 228 ? 1.310 -8.233 -19.088 1.00 91.50 228 ALA A O 1
ATOM 1866 N N . VAL A 1 229 ? 3.006 -9.168 -17.939 1.00 90.81 229 VAL A N 1
ATOM 1867 C CA . VAL A 1 229 ? 4.062 -8.318 -18.502 1.00 90.81 229 VAL A CA 1
ATOM 1868 C C . VAL A 1 229 ? 4.198 -8.557 -20.005 1.00 90.81 229 VAL A C 1
ATOM 1870 O O . VAL A 1 229 ? 4.277 -7.587 -20.760 1.00 90.81 229 VAL A O 1
ATOM 1873 N N . ASP A 1 230 ? 4.147 -9.813 -20.447 1.00 91.81 230 ASP A N 1
ATOM 1874 C CA . ASP A 1 230 ? 4.212 -10.156 -21.870 1.00 91.81 230 ASP A CA 1
ATOM 1875 C C . ASP A 1 230 ? 3.029 -9.557 -22.648 1.00 91.81 230 ASP A C 1
ATOM 1877 O O . ASP A 1 230 ? 3.235 -8.858 -23.638 1.00 91.81 230 ASP A O 1
ATOM 1881 N N . VAL A 1 231 ? 1.801 -9.690 -22.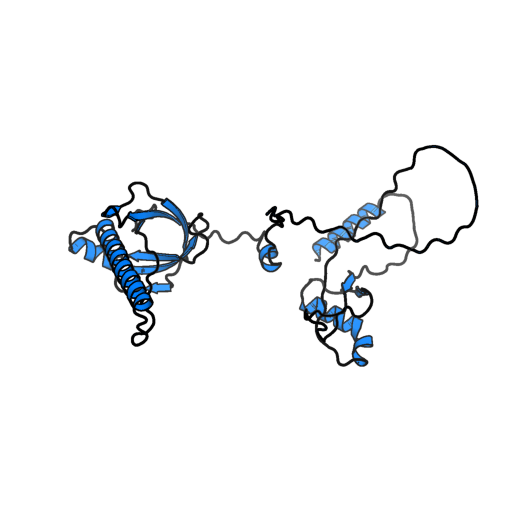133 1.00 92.75 231 VAL A N 1
ATOM 1882 C CA . VAL A 1 231 ? 0.593 -9.089 -22.741 1.00 92.75 231 VAL A CA 1
ATOM 1883 C C . VAL A 1 231 ? 0.677 -7.554 -22.814 1.00 92.75 231 VAL A C 1
ATOM 1885 O O . VAL A 1 231 ? 0.260 -6.938 -23.800 1.00 92.75 231 VAL A O 1
ATOM 1888 N N . ILE A 1 232 ? 1.234 -6.902 -21.787 1.00 91.56 232 ILE A N 1
ATOM 1889 C CA . ILE A 1 232 ? 1.443 -5.442 -21.794 1.00 91.56 232 ILE A CA 1
ATOM 1890 C C . ILE A 1 232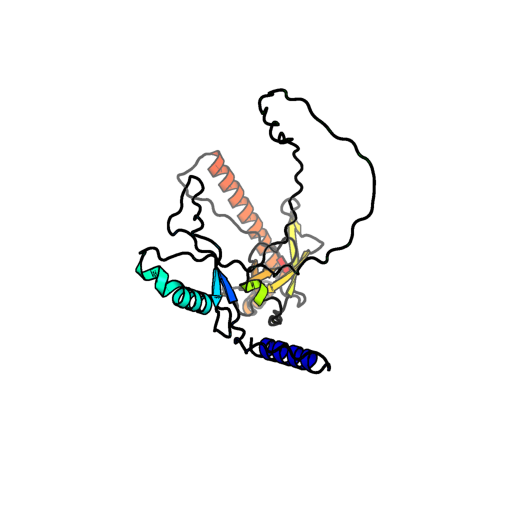 ? 2.425 -5.051 -22.907 1.00 91.56 232 ILE A C 1
ATOM 1892 O O . ILE A 1 232 ? 2.179 -4.082 -23.633 1.00 91.56 232 ILE A O 1
ATOM 1896 N N . ARG A 1 233 ? 3.501 -5.827 -23.078 1.00 91.44 233 ARG A N 1
ATOM 1897 C CA . ARG A 1 233 ? 4.505 -5.605 -24.127 1.00 91.44 233 ARG A CA 1
ATOM 1898 C C . ARG A 1 233 ? 3.935 -5.839 -25.524 1.00 91.44 233 ARG A C 1
ATOM 1900 O O . ARG A 1 233 ? 4.205 -5.034 -26.411 1.00 91.44 233 ARG A O 1
ATOM 1907 N N . GLU A 1 234 ? 3.099 -6.860 -25.709 1.00 92.75 234 GLU A N 1
ATOM 1908 C CA . GLU A 1 234 ? 2.366 -7.104 -26.964 1.00 92.75 234 GLU A CA 1
ATOM 1909 C C . GLU A 1 234 ? 1.463 -5.923 -27.354 1.00 92.75 234 GLU A C 1
ATOM 1911 O O . GLU A 1 234 ? 1.281 -5.629 -28.534 1.00 92.75 234 GLU A O 1
ATOM 1916 N N . THR A 1 235 ? 0.948 -5.189 -26.364 1.00 90.25 235 THR A N 1
ATOM 1917 C CA . THR A 1 235 ? 0.111 -3.995 -26.572 1.00 90.25 235 THR A CA 1
ATOM 1918 C C . THR A 1 235 ? 0.940 -2.730 -26.883 1.00 90.25 235 THR A C 1
ATOM 1920 O O . THR A 1 235 ? 0.387 -1.640 -27.019 1.00 90.25 235 THR A O 1
ATOM 1923 N N . ASN A 1 236 ? 2.268 -2.841 -27.035 1.00 89.38 236 ASN A N 1
ATOM 1924 C CA . ASN A 1 236 ? 3.211 -1.722 -27.191 1.00 89.38 236 ASN A CA 1
ATOM 1925 C C . ASN A 1 236 ? 3.192 -0.717 -26.021 1.00 89.38 236 ASN A C 1
ATOM 1927 O O . ASN A 1 236 ? 3.526 0.459 -26.194 1.00 89.38 236 ASN A O 1
ATOM 1931 N N . GLU A 1 237 ? 2.813 -1.160 -24.821 1.00 91.25 237 GLU A N 1
ATOM 1932 C CA . GLU A 1 237 ? 2.869 -0.344 -23.609 1.00 91.25 237 GLU A CA 1
ATOM 1933 C C . GLU A 1 237 ? 4.024 -0.785 -22.705 1.00 91.25 237 GLU A C 1
ATOM 1935 O O . GLU A 1 237 ? 4.487 -1.923 -22.745 1.00 91.25 237 GLU A O 1
ATOM 1940 N N . THR A 1 238 ? 4.508 0.128 -21.861 1.00 91.44 238 THR A N 1
ATOM 1941 C CA . THR A 1 238 ? 5.469 -0.221 -20.805 1.00 91.44 238 THR A CA 1
ATOM 1942 C C . THR A 1 238 ? 4.736 -0.493 -19.498 1.00 91.44 238 THR A C 1
ATOM 1944 O O . THR A 1 238 ? 3.707 0.130 -19.214 1.00 91.44 238 THR A O 1
ATOM 1947 N N . GLU A 1 239 ? 5.304 -1.357 -18.657 1.00 90.12 239 GLU A N 1
ATOM 1948 C CA . GLU A 1 239 ? 4.786 -1.674 -17.317 1.00 90.12 239 GLU A CA 1
ATOM 1949 C C . GLU A 1 239 ? 4.543 -0.403 -16.489 1.00 90.12 239 GLU A C 1
ATOM 1951 O O . GLU A 1 239 ? 3.488 -0.246 -15.870 1.00 90.12 239 GLU A O 1
ATOM 1956 N N . GLN A 1 240 ? 5.466 0.563 -16.579 1.00 91.06 240 GLN A N 1
ATOM 1957 C CA . GLN A 1 240 ? 5.327 1.876 -15.958 1.00 91.06 240 GLN A CA 1
ATOM 1958 C C . GLN A 1 240 ? 4.105 2.632 -16.487 1.00 91.06 240 GLN A C 1
ATOM 1960 O O . GLN A 1 240 ? 3.288 3.101 -15.697 1.00 91.06 240 GLN A O 1
ATOM 1965 N N . THR A 1 241 ? 3.959 2.774 -17.808 1.00 91.81 241 THR A N 1
ATOM 1966 C CA . THR A 1 241 ? 2.821 3.510 -18.389 1.00 91.81 241 THR A CA 1
ATOM 1967 C C . THR A 1 241 ? 1.487 2.852 -18.046 1.00 91.81 241 THR A C 1
ATOM 1969 O O . THR A 1 241 ? 0.533 3.543 -17.681 1.00 91.81 241 THR A O 1
ATOM 1972 N N . HIS A 1 242 ? 1.437 1.522 -18.066 1.00 93.75 242 HIS A N 1
ATOM 1973 C CA . HIS A 1 242 ? 0.256 0.758 -17.698 1.00 93.75 242 HIS A CA 1
ATOM 1974 C C . HIS A 1 242 ? -0.084 0.925 -16.204 1.00 93.75 242 HIS A C 1
ATOM 1976 O O . HIS A 1 242 ? -1.235 1.194 -15.843 1.00 93.75 242 HIS A O 1
ATOM 1982 N N . ALA A 1 243 ? 0.917 0.864 -15.317 1.00 92.56 243 ALA A N 1
ATOM 1983 C CA . ALA A 1 243 ? 0.739 1.122 -13.889 1.00 92.56 243 ALA A CA 1
ATOM 1984 C C . ALA A 1 243 ? 0.255 2.557 -13.627 1.00 92.56 243 ALA A C 1
ATOM 1986 O O . ALA A 1 243 ? -0.687 2.759 -12.858 1.00 92.56 243 ALA A O 1
ATOM 1987 N N . GLN A 1 244 ? 0.830 3.547 -14.315 1.00 93.56 244 GLN A N 1
ATOM 1988 C CA . GLN A 1 244 ? 0.412 4.943 -14.209 1.00 93.56 244 GLN A CA 1
ATOM 1989 C C . GLN A 1 244 ? -1.057 5.127 -14.601 1.00 93.56 244 GLN A C 1
ATOM 1991 O O . GLN A 1 244 ? -1.823 5.696 -13.819 1.00 93.56 244 GLN A O 1
ATOM 1996 N N . LYS A 1 245 ? -1.478 4.599 -15.757 1.00 93.75 245 LYS A N 1
ATOM 1997 C CA . LYS A 1 245 ? -2.883 4.652 -16.198 1.00 93.75 245 LYS A CA 1
ATOM 1998 C C . LYS A 1 245 ? -3.813 3.999 -15.177 1.00 93.75 245 LYS A C 1
ATOM 2000 O O . LYS A 1 245 ? -4.828 4.580 -14.800 1.00 93.75 245 LYS A O 1
ATOM 2005 N N . SER A 1 246 ? -3.437 2.825 -14.669 1.00 93.06 246 SER A N 1
ATOM 2006 C CA . SER A 1 246 ? -4.200 2.096 -13.650 1.00 93.06 246 SER A CA 1
ATOM 2007 C C . SER A 1 246 ? -4.399 2.926 -12.371 1.00 93.06 246 SER A C 1
ATOM 2009 O O . SER A 1 246 ? -5.520 3.037 -11.870 1.00 93.06 246 SER A O 1
ATOM 2011 N N . VAL A 1 247 ? -3.343 3.576 -11.871 1.00 93.62 247 VAL A N 1
ATOM 2012 C CA . VAL A 1 247 ? -3.426 4.456 -10.694 1.00 93.62 247 VAL A CA 1
ATOM 2013 C C . VAL A 1 247 ? -4.254 5.709 -10.994 1.00 93.62 247 VAL A C 1
ATOM 2015 O O . VAL A 1 247 ? -5.093 6.087 -10.179 1.00 93.62 247 VAL A O 1
ATOM 2018 N N . GLN A 1 248 ? -4.084 6.338 -12.159 1.00 94.25 248 GLN A N 1
ATOM 2019 C CA . GLN A 1 248 ? -4.876 7.507 -12.564 1.00 94.25 248 GLN A CA 1
ATOM 2020 C C . GLN A 1 248 ? -6.377 7.195 -12.603 1.00 94.25 248 GLN A C 1
ATOM 2022 O O . GLN A 1 248 ? -7.175 7.948 -12.039 1.00 94.25 248 GLN A O 1
ATOM 2027 N N . MET A 1 249 ? -6.756 6.057 -13.190 1.00 94.75 249 MET A N 1
ATOM 2028 C CA . MET A 1 249 ? -8.145 5.590 -13.219 1.00 94.75 249 MET A CA 1
ATOM 2029 C C . MET A 1 249 ? -8.694 5.343 -11.812 1.00 94.75 249 MET A C 1
ATOM 2031 O O . MET A 1 249 ? -9.831 5.714 -11.520 1.00 94.75 249 MET A O 1
ATOM 2035 N N . HIS A 1 250 ? -7.880 4.797 -10.904 1.00 94.19 250 HIS A N 1
ATOM 2036 C CA . HIS A 1 250 ? -8.268 4.627 -9.502 1.00 94.19 250 HIS A CA 1
ATOM 2037 C C . HIS A 1 250 ? -8.521 5.969 -8.800 1.00 94.19 250 HIS A C 1
ATOM 2039 O O . HIS A 1 250 ? -9.496 6.111 -8.062 1.00 94.19 250 HIS A O 1
ATOM 2045 N N . TYR A 1 251 ? -7.678 6.977 -9.043 1.00 92.12 251 TYR A N 1
ATOM 2046 C CA . TYR A 1 251 ? -7.893 8.330 -8.516 1.00 92.12 251 TYR A CA 1
ATOM 2047 C C . TYR A 1 251 ? -9.183 8.958 -9.051 1.00 92.12 251 TYR A C 1
ATOM 2049 O O . TYR A 1 251 ? -9.913 9.588 -8.283 1.00 92.12 251 TYR A O 1
ATOM 2057 N N . LEU A 1 252 ? -9.488 8.760 -10.336 1.00 92.25 252 LEU A N 1
ATOM 2058 C CA . LEU A 1 252 ? -10.731 9.229 -10.944 1.00 92.25 252 LEU A CA 1
ATOM 2059 C C . LEU A 1 252 ? -11.960 8.552 -10.317 1.00 92.25 252 LEU A C 1
ATOM 2061 O O . LEU A 1 252 ? -12.887 9.243 -9.894 1.00 92.25 252 LEU A O 1
ATOM 2065 N N . ALA A 1 253 ? -11.940 7.223 -10.182 1.00 93.31 253 ALA A N 1
ATOM 2066 C CA . ALA A 1 253 ? -13.017 6.464 -9.544 1.00 93.31 253 ALA A CA 1
ATOM 2067 C C . ALA A 1 253 ? -13.237 6.903 -8.088 1.00 93.31 253 ALA A C 1
ATOM 2069 O O . ALA A 1 253 ? -14.368 7.151 -7.668 1.00 93.31 253 ALA A O 1
ATOM 2070 N N . LYS A 1 254 ? -12.145 7.093 -7.337 1.00 92.44 254 LYS A N 1
ATOM 2071 C CA . LYS A 1 254 ? -12.190 7.621 -5.971 1.00 92.44 254 LYS A CA 1
ATOM 2072 C C . LYS A 1 254 ? -12.813 9.018 -5.906 1.00 92.44 254 LYS A C 1
ATOM 2074 O O . LYS A 1 254 ? -13.582 9.291 -4.988 1.00 92.44 254 LYS A O 1
ATOM 2079 N N . ASN A 1 255 ? -12.479 9.896 -6.851 1.00 91.56 255 ASN A N 1
ATOM 2080 C CA . ASN A 1 255 ? -13.044 11.242 -6.920 1.00 91.56 255 ASN A CA 1
ATOM 2081 C C . ASN A 1 255 ? -14.561 11.199 -7.164 1.00 91.56 255 ASN A C 1
ATOM 2083 O O . ASN A 1 255 ? -15.308 11.842 -6.431 1.00 91.56 255 ASN A O 1
ATOM 2087 N N . PHE A 1 256 ? -15.028 10.394 -8.125 1.00 92.62 256 PHE A N 1
ATOM 2088 C CA . PHE A 1 256 ? -16.466 10.224 -8.366 1.00 92.62 256 PHE A CA 1
ATOM 2089 C C . PHE A 1 256 ? -17.201 9.677 -7.146 1.00 92.62 256 PHE A C 1
ATOM 2091 O O . PHE A 1 256 ? -18.256 10.192 -6.786 1.00 92.62 256 PHE A O 1
ATOM 2098 N N . ALA A 1 257 ? -16.620 8.687 -6.473 1.00 92.38 257 ALA A N 1
ATOM 2099 C CA . ALA A 1 257 ? -17.200 8.118 -5.268 1.00 92.38 257 ALA A CA 1
ATOM 2100 C C . ALA A 1 257 ? -17.298 9.137 -4.117 1.00 92.38 257 ALA A C 1
ATOM 2102 O O . ALA A 1 257 ? -18.323 9.199 -3.443 1.00 92.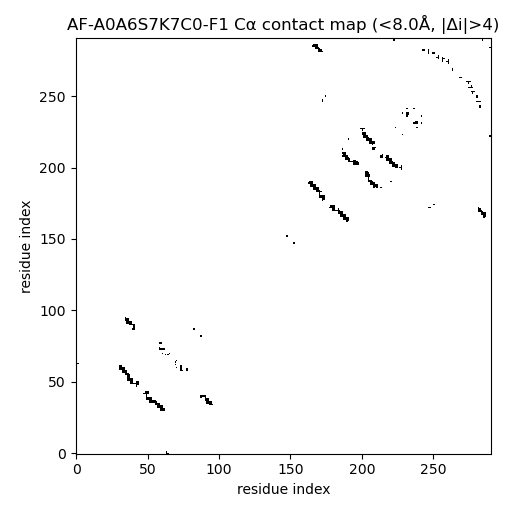38 257 ALA A O 1
ATOM 2103 N N . SER A 1 258 ? -16.279 9.989 -3.939 1.00 91.44 258 SER A N 1
ATOM 2104 C CA . SER A 1 258 ? -16.307 11.077 -2.948 1.00 91.44 258 SER A CA 1
ATOM 2105 C C . SER A 1 258 ? -17.415 12.085 -3.245 1.00 91.44 258 SER A C 1
ATOM 2107 O O . SER A 1 258 ? -18.199 12.409 -2.360 1.00 91.44 258 SER A O 1
ATOM 2109 N N . GLN A 1 259 ? -17.525 12.534 -4.499 1.00 91.62 259 GLN A N 1
ATOM 2110 C CA . GLN A 1 259 ? -18.559 13.490 -4.908 1.00 91.62 259 GLN A CA 1
ATOM 2111 C C . GLN A 1 259 ? -19.969 12.911 -4.775 1.00 91.62 259 GLN A C 1
ATOM 2113 O O . GLN A 1 259 ? -20.898 13.622 -4.398 1.00 91.62 259 GLN A O 1
ATOM 2118 N N . LEU A 1 260 ? -20.140 11.623 -5.084 1.00 91.00 260 LEU A N 1
ATOM 2119 C CA . LEU A 1 260 ? -21.411 10.935 -4.897 1.00 91.00 260 LEU A CA 1
ATOM 2120 C C . LEU A 1 260 ? -21.783 10.881 -3.413 1.00 91.00 260 LEU A C 1
ATOM 2122 O O . LEU A 1 260 ? -22.904 11.232 -3.060 1.00 91.00 260 LEU A O 1
ATOM 2126 N N . ASN A 1 261 ? -20.836 10.506 -2.552 1.00 90.69 261 ASN A N 1
ATOM 2127 C CA . ASN A 1 261 ? -21.059 10.461 -1.111 1.00 90.69 261 ASN A CA 1
ATOM 2128 C C . ASN A 1 261 ? -21.417 11.846 -0.544 1.00 90.69 261 ASN A C 1
ATOM 2130 O O . ASN A 1 261 ? -22.352 11.975 0.238 1.00 90.69 261 ASN A O 1
ATOM 2134 N N . GLU A 1 262 ? -20.730 12.902 -0.989 1.00 90.88 262 GLU A N 1
ATOM 2135 C CA . GLU A 1 262 ? -21.046 14.285 -0.610 1.00 90.88 262 GLU A CA 1
ATOM 2136 C C . GLU A 1 262 ? -22.468 14.692 -1.024 1.00 90.88 262 GLU A C 1
ATOM 2138 O O . GLU A 1 262 ? -23.175 15.324 -0.239 1.00 90.88 262 GLU A O 1
ATOM 2143 N N . LYS A 1 263 ? -22.912 14.308 -2.229 1.00 89.75 263 LYS A N 1
ATOM 2144 C CA . LYS A 1 263 ? -24.285 14.570 -2.692 1.00 89.75 263 LYS A CA 1
ATOM 2145 C C . LYS A 1 263 ? -25.327 13.797 -1.891 1.00 89.75 263 LYS A C 1
ATOM 2147 O O . LYS A 1 263 ? -26.311 14.393 -1.478 1.00 89.75 263 LYS A O 1
ATOM 2152 N N . ILE A 1 264 ? -25.091 12.514 -1.619 1.00 89.19 264 ILE A N 1
ATOM 2153 C CA . ILE A 1 264 ? -25.993 11.683 -0.806 1.00 89.19 264 ILE A CA 1
ATOM 2154 C C . ILE A 1 264 ? -26.182 12.297 0.585 1.00 89.19 264 ILE A C 1
ATOM 2156 O O . ILE A 1 264 ? -27.313 12.440 1.047 1.00 89.19 264 ILE A O 1
ATOM 2160 N N . VAL A 1 265 ? -25.087 12.725 1.223 1.00 88.94 265 VAL A N 1
ATOM 2161 C CA . VAL A 1 265 ? -25.129 13.378 2.541 1.00 88.94 265 VAL A CA 1
ATOM 2162 C C . VAL A 1 265 ? -25.858 14.722 2.479 1.00 88.94 265 VAL A C 1
ATOM 2164 O O . VAL A 1 265 ? -26.612 15.049 3.393 1.00 88.94 265 VAL A O 1
ATOM 2167 N N . LYS A 1 266 ? -25.650 15.502 1.413 1.00 90.19 266 LYS A N 1
ATOM 2168 C CA . LYS A 1 266 ? -26.285 16.814 1.241 1.00 90.19 266 LYS A CA 1
ATOM 2169 C C . LYS A 1 266 ? -27.791 16.715 0.995 1.00 90.19 266 LYS A C 1
ATOM 2171 O O . LYS A 1 266 ? -28.544 17.497 1.569 1.00 90.19 266 LYS A O 1
ATOM 2176 N N . ASP A 1 267 ? -28.205 15.773 0.156 1.00 89.31 267 ASP A N 1
ATOM 2177 C CA . ASP A 1 267 ? -29.596 15.611 -0.272 1.00 89.31 267 ASP A CA 1
ATOM 2178 C C . ASP A 1 267 ? -30.381 14.665 0.660 1.00 89.31 267 ASP A C 1
ATOM 2180 O O . ASP A 1 267 ? -31.587 14.497 0.502 1.00 89.31 267 ASP A O 1
ATOM 2184 N N . GLY A 1 268 ? -29.713 14.062 1.654 1.00 85.25 268 GLY A N 1
ATOM 2185 C CA . GLY A 1 268 ? -30.333 13.194 2.657 1.00 85.25 268 GLY A CA 1
ATOM 2186 C C . GLY A 1 268 ? -30.918 11.907 2.073 1.00 85.25 268 GLY A C 1
ATOM 2187 O O . GLY A 1 268 ? -31.874 11.364 2.621 1.00 85.25 268 GLY A O 1
ATOM 2188 N N . ILE A 1 269 ? -30.372 11.434 0.951 1.00 83.25 269 ILE A N 1
ATOM 2189 C CA . ILE A 1 269 ? -30.898 10.280 0.216 1.00 83.25 269 ILE A CA 1
ATOM 2190 C C . ILE A 1 269 ? -30.530 9.002 0.973 1.00 83.25 269 ILE A C 1
ATOM 2192 O O . ILE A 1 269 ? -29.374 8.594 0.991 1.00 83.25 269 ILE A O 1
ATOM 2196 N N . THR A 1 270 ? -31.517 8.355 1.586 1.00 81.50 270 THR A N 1
ATOM 2197 C CA . THR A 1 270 ? -31.341 7.081 2.308 1.00 81.50 270 THR A CA 1
ATOM 2198 C C . THR A 1 270 ? -31.729 5.854 1.484 1.00 81.50 270 THR A C 1
ATOM 2200 O O . THR A 1 270 ? -31.518 4.729 1.927 1.00 81.50 270 THR A O 1
ATOM 2203 N N . ASP A 1 271 ? -32.310 6.065 0.301 1.00 83.69 271 ASP A N 1
ATOM 2204 C CA . ASP A 1 271 ? -32.870 4.999 -0.543 1.00 83.69 271 ASP A CA 1
ATOM 2205 C C . ASP A 1 271 ? -31.784 4.100 -1.140 1.00 83.69 271 ASP A C 1
ATOM 2207 O O . ASP A 1 271 ? -31.990 2.910 -1.381 1.00 83.69 271 ASP A O 1
ATOM 2211 N N . PHE A 1 272 ? -30.604 4.676 -1.352 1.00 73.12 272 PHE A N 1
ATOM 2212 C CA . PHE A 1 272 ? -29.407 3.976 -1.781 1.00 73.12 272 PHE A CA 1
ATOM 2213 C C . PHE A 1 272 ? -28.472 3.919 -0.572 1.00 73.12 272 PHE A C 1
ATOM 2215 O O . PHE A 1 272 ? -28.262 4.935 0.083 1.00 73.12 272 PHE A O 1
ATOM 2222 N N . GLY A 1 273 ? -27.973 2.726 -0.235 1.00 80.44 273 GLY A N 1
ATOM 2223 C CA . GLY A 1 273 ? -27.124 2.503 0.940 1.00 80.44 273 GLY A CA 1
ATOM 2224 C C . GLY A 1 273 ? -25.791 3.266 0.910 1.00 80.44 273 GLY A C 1
ATOM 2225 O O . GLY A 1 273 ? -25.597 4.218 0.159 1.00 80.44 273 GLY A O 1
ATOM 2226 N N . GLU A 1 274 ? -24.832 2.836 1.731 1.00 83.56 274 GLU A N 1
ATOM 2227 C CA . GLU A 1 274 ? -23.532 3.511 1.824 1.00 83.56 274 GLU A CA 1
ATOM 2228 C C . GLU A 1 274 ? -22.812 3.566 0.464 1.00 83.56 274 GLU A C 1
ATOM 2230 O O . GLU A 1 274 ? -22.693 2.565 -0.249 1.00 83.56 274 GLU A O 1
ATOM 2235 N N . ALA A 1 275 ? -22.311 4.750 0.106 1.00 84.81 275 ALA A N 1
ATOM 2236 C CA . ALA A 1 275 ? -21.527 4.930 -1.105 1.00 84.81 275 ALA A CA 1
ATOM 2237 C C . ALA A 1 275 ? -20.188 4.184 -1.010 1.00 84.81 275 ALA A C 1
ATOM 2239 O O . ALA A 1 275 ? -19.548 4.122 0.040 1.00 84.81 275 ALA A O 1
ATOM 2240 N N . PHE A 1 276 ? -19.712 3.659 -2.140 1.00 87.81 276 PHE A N 1
ATOM 2241 C CA . PHE A 1 276 ? -18.414 2.992 -2.195 1.00 87.81 276 PHE A CA 1
ATOM 2242 C C . PHE A 1 276 ? -17.282 3.922 -1.745 1.00 87.81 276 PHE A C 1
ATOM 2244 O O . PHE A 1 276 ? -17.198 5.072 -2.173 1.00 87.81 276 PHE A O 1
ATOM 2251 N N . SER A 1 277 ? -16.347 3.406 -0.945 1.00 89.19 277 SER A N 1
ATOM 2252 C CA . SER A 1 277 ? -15.140 4.132 -0.555 1.00 89.19 277 SER A CA 1
ATOM 2253 C C . SER A 1 277 ? -13.890 3.478 -1.140 1.00 89.19 277 SER A C 1
ATOM 2255 O O . SER A 1 277 ? -13.688 2.265 -1.087 1.00 89.19 277 SER A O 1
ATOM 2257 N N . TYR A 1 278 ? -13.018 4.302 -1.722 1.00 91.00 278 TYR A N 1
ATOM 2258 C CA . TYR A 1 278 ? -11.777 3.843 -2.339 1.00 91.00 278 TYR A CA 1
ATOM 2259 C C . TYR A 1 278 ? -10.574 4.186 -1.460 1.00 91.00 278 TYR A C 1
ATOM 2261 O O . TYR A 1 278 ? -10.350 5.342 -1.073 1.00 91.00 278 TYR A O 1
ATOM 2269 N N . LYS A 1 279 ? -9.740 3.176 -1.195 1.00 91.12 279 LYS A N 1
ATOM 2270 C CA . LYS A 1 279 ? -8.460 3.341 -0.488 1.00 91.12 279 LYS A CA 1
ATOM 2271 C C . LYS A 1 279 ? -7.451 4.123 -1.337 1.00 91.12 279 LYS A C 1
ATOM 2273 O O . LYS A 1 279 ? -7.647 4.337 -2.532 1.00 91.12 279 LYS A O 1
ATOM 2278 N N . LYS A 1 280 ? -6.375 4.607 -0.712 1.00 90.56 280 LYS A N 1
ATOM 2279 C CA . LYS A 1 280 ? -5.260 5.241 -1.436 1.00 90.56 280 LYS A CA 1
ATOM 2280 C C . LYS A 1 280 ? -4.460 4.166 -2.177 1.00 90.56 280 LYS A C 1
ATOM 2282 O O . LYS A 1 280 ? -4.245 3.088 -1.634 1.00 90.56 280 LYS A O 1
ATOM 2287 N N . VAL A 1 281 ? -4.034 4.482 -3.394 1.00 92.81 281 VAL A N 1
ATOM 2288 C CA . VAL A 1 281 ? -3.187 3.629 -4.234 1.00 92.81 281 VAL A CA 1
ATOM 2289 C C . VAL A 1 281 ? -2.077 4.507 -4.789 1.00 92.81 281 VAL A C 1
ATOM 2291 O O . VAL A 1 281 ? -2.319 5.669 -5.110 1.00 92.81 281 VAL A O 1
ATOM 2294 N N . PHE A 1 282 ? -0.876 3.955 -4.888 1.00 93.12 282 PHE A N 1
ATOM 2295 C CA . PHE A 1 282 ? 0.291 4.640 -5.420 1.00 93.12 282 PHE A CA 1
ATOM 2296 C C . PHE A 1 282 ? 0.974 3.765 -6.465 1.00 93.12 282 PHE A C 1
ATOM 2298 O O . PHE A 1 282 ? 0.757 2.553 -6.493 1.00 93.12 282 PHE A O 1
ATOM 2305 N N . MET A 1 283 ? 1.798 4.384 -7.306 1.00 94.06 283 MET A N 1
ATOM 2306 C CA . MET A 1 283 ? 2.713 3.646 -8.169 1.00 94.06 283 MET A CA 1
ATOM 2307 C C . MET A 1 283 ? 4.008 3.418 -7.391 1.00 94.06 283 MET A C 1
ATOM 2309 O O . MET A 1 283 ? 4.604 4.383 -6.910 1.00 94.06 283 MET A O 1
ATOM 2313 N N . GLY A 1 284 ? 4.416 2.163 -7.243 1.00 93.88 284 GLY A N 1
ATOM 2314 C CA . GLY A 1 284 ? 5.706 1.799 -6.667 1.00 93.88 284 GLY A CA 1
ATOM 2315 C C . GLY A 1 284 ? 6.713 1.472 -7.762 1.00 93.88 284 GLY A C 1
ATOM 2316 O O . GLY A 1 284 ? 6.332 1.158 -8.885 1.00 93.88 284 GLY A O 1
ATOM 2317 N N . LYS A 1 285 ? 7.995 1.570 -7.429 1.00 93.00 285 LYS A N 1
ATOM 2318 C CA . LYS A 1 285 ? 9.084 0.960 -8.186 1.00 93.00 285 LYS A CA 1
ATOM 2319 C C . LYS A 1 285 ? 10.077 0.358 -7.199 1.00 93.00 285 LYS A C 1
ATOM 2321 O O . LYS A 1 285 ? 10.527 1.081 -6.303 1.00 93.00 285 LYS A O 1
ATOM 2326 N N . THR A 1 286 ? 10.380 -0.928 -7.329 1.00 89.56 286 THR A N 1
ATOM 2327 C CA . THR A 1 286 ? 11.426 -1.588 -6.530 1.00 89.56 286 THR A CA 1
ATOM 2328 C C . THR A 1 286 ? 12.813 -1.264 -7.083 1.00 89.56 286 THR A C 1
ATOM 2330 O O . THR A 1 286 ? 12.949 -0.793 -8.216 1.00 89.56 286 THR A O 1
ATOM 2333 N N . ASP A 1 287 ? 13.857 -1.510 -6.292 1.00 81.38 287 ASP A N 1
ATOM 2334 C CA . ASP A 1 287 ? 15.242 -1.320 -6.742 1.00 81.38 287 ASP A CA 1
ATOM 2335 C C . ASP A 1 287 ? 15.602 -2.245 -7.923 1.00 81.38 287 ASP A C 1
ATOM 2337 O O . ASP A 1 287 ? 16.349 -1.837 -8.811 1.00 81.38 287 ASP A O 1
ATOM 2341 N N . ASP A 1 288 ? 14.971 -3.422 -8.007 1.00 77.38 288 ASP A N 1
ATOM 2342 C CA . ASP A 1 288 ? 15.098 -4.368 -9.130 1.00 77.38 288 ASP A CA 1
ATOM 2343 C C . ASP A 1 288 ? 14.431 -3.870 -10.425 1.00 77.38 288 ASP A C 1
ATOM 2345 O O . ASP A 1 288 ? 14.568 -4.471 -11.489 1.00 77.38 288 ASP A O 1
ATOM 2349 N N . GLY A 1 289 ? 13.712 -2.746 -10.354 1.00 76.38 289 GLY A N 1
ATOM 2350 C CA . GLY A 1 289 ? 13.055 -2.124 -11.496 1.00 76.38 289 GLY A CA 1
ATOM 2351 C C . GLY A 1 289 ? 11.636 -2.618 -11.774 1.00 76.38 289 GLY A C 1
ATOM 2352 O O . GLY A 1 289 ? 11.059 -2.174 -12.766 1.00 76.38 289 GLY A O 1
ATOM 2353 N N . GLU A 1 290 ? 11.066 -3.463 -10.911 1.00 80.50 290 GLU A N 1
ATOM 2354 C CA . GLU A 1 290 ? 9.675 -3.927 -11.003 1.00 80.50 290 GLU A CA 1
ATOM 2355 C C . GLU A 1 290 ? 8.687 -2.823 -10.574 1.00 80.50 290 GLU A C 1
ATOM 2357 O O . GLU A 1 290 ? 8.996 -2.006 -9.695 1.00 80.50 290 GLU A O 1
ATOM 2362 N N . TYR A 1 291 ? 7.493 -2.810 -11.184 1.00 75.56 291 TYR A N 1
ATOM 2363 C CA . TYR A 1 291 ? 6.433 -1.804 -10.988 1.00 75.56 291 TYR A CA 1
ATOM 2364 C C . TYR A 1 291 ? 5.136 -2.379 -10.400 1.00 75.56 291 TYR A C 1
ATOM 2366 O O . TYR A 1 291 ? 4.766 -3.524 -10.748 1.00 75.56 291 TYR A O 1
#

Sequence (291 aa):
MSDWRQFKIKQREKRMAKPGKKGKGESKDLKDEIIVQRMSSEVTGKQQKYTRIGPQEFVPFEHDELTFENIVESCQKYFAKHIEKRHDIKVFYVRFVKPEAPNEIDEEADDHESTQPPKKAKRRAMSLPSPKKSSSKHDNSSKYPKSLSVKDMLHLGKALPKKESTIISIFQFNFKHMRWSSVPIKAEFMIEELPFATGGFREAFKATSITAGFEETTWVVKKYLTTAVDVIRETNETEQTHAQKSVQMHYLAKNFASQLNEKIVKDGITDFGEAFSYKKVFMGKTDDGEY

pLDDT: mean 70.91, std 21.35, range [26.59, 96.12]

Organism: Paramuricea clavata (NCBI:txid317549)

Radius of gyration: 34.64 Å; Cα contacts (8 Å, |Δi|>4): 274; chains: 1; bounding box: 71×54×106 Å

Mean predicted aligned error: 21.43 Å

InterPro domains:
  IPR011009 Protein kinase-like domain superfamily [SSF56112] (166-270)

Solvent-accessible surface area (backbone atoms only — not comparable to full-atom values): 18727 Å² total; per-residue (Å²): 89,65,70,59,51,53,47,53,51,54,54,47,53,62,61,65,70,54,92,85,77,93,74,94,70,82,86,70,79,84,58,52,66,43,59,40,41,43,40,42,70,61,62,48,72,101,78,61,41,64,45,75,48,75,71,76,43,79,40,64,38,90,68,71,56,99,41,72,65,53,51,51,52,35,49,47,66,68,41,45,87,65,44,83,79,48,100,69,88,56,63,76,54,76,65,92,72,81,83,76,76,82,82,82,85,81,82,88,80,90,82,90,85,90,84,88,92,89,86,91,76,93,74,82,88,74,77,79,80,74,84,77,80,76,89,69,93,68,92,68,74,78,83,67,77,83,85,73,51,73,67,56,54,68,49,60,85,53,84,68,78,85,72,65,68,46,58,29,39,33,35,49,77,39,77,93,75,75,39,70,49,88,72,59,50,77,38,44,28,44,56,50,93,62,64,80,46,75,58,94,50,33,34,32,23,51,25,41,29,80,34,88,97,45,48,93,48,83,42,72,49,62,42,63,35,71,72,37,52,51,56,39,48,74,70,76,45,50,70,64,58,54,48,50,52,54,46,51,52,51,52,51,53,37,48,54,31,52,55,50,40,52,48,36,67,72,71,65,55,71,90,57,74,86,64,70,83,67,79,91,79,68,44,51,31,38,86,92,67,52,79

Secondary structure (DSSP, 8-state):
-HHHHHHHHHHHHHHHTSSS----------PEEEEEEEEEEEEETTTTEEEE-SS-EEEEE--SS--HHHHHHHHHHHHHHHHTT------EE----PPPPP------------------------PPPPPP-----------PPPPPPHHHHHHBTB----PPEEEEEEE-EETTTTEE-SSPEEEEEEE-SS-SEE-SSEEEEEEEE-STTTTTS-EEEEEE-HHHHHHHHHTT--HHHHHHHHHHHHHHHHHHHHHHHHHHHHHT--SS-PPP------EEEETTS--